Protein AF-A0A1Q3DVU2-F1 (afdb_monomer_lite)

Sequence (187 aa):
MRSLPKFEIIPKGHTFVAYTKLFLTSFHAKRIQNELYTRALHRDPAMYDILGFSGHDALGAFALIEEHFDKIMENVAKKQWDAVYVLLDGFVMYNFRACPKPMDILDTKRKHGLLKVYGACVVTMLRELDKLGRLNVQNFPGLEYFLRYTIEWTEWAKDELVVQGSDSRGSYLAPGSHSRMGSVAGT

Foldseek 3Di:
DDDDDPPPVAPPQWDWDDDPHTAIAGPLLQVLLVVLQVQQCVQAVVNVPPDDDPDRPLVSSVVSLVVLLVVLVVCVVVVVLVVNLSSLSSVLVNQVHHPPGSLVSDDPVVSVVSLVSSVVSVVSSQVSCVVVVNNDCVNPVRNVVSVVSNVVVVVVVVVVVVVVVVPPDDDPDDPDDDDDDDDDDDD

Secondary structure (DSSP, 8-state):
-PPPP---SS-TTEEEEESSSEEEEEHHHHHHHHHHHHHHHTT-GGGGT-SS--S--HHHHHHHHHHHHHHHHHHHHTT-HHHHHHHHHHHHHHHHHSSS-TTTTS-HHHHHHHHHHHHHHHHHHHHHHHHTT--STTT-TTHHHHHHHHHHHHHHHHHHHHHHHSTTSS-----------------

pLDDT: mean 72.63, std 21.44, range [31.41, 98.25]

Organism: Lentinula edodes (NCBI:txid5353)

Structure (mmCIF, N/CA/C/O backbone):
data_AF-A0A1Q3DVU2-F1
#
_entry.id   AF-A0A1Q3DVU2-F1
#
loop_
_atom_site.group_PDB
_atom_site.id
_atom_site.type_symbol
_atom_site.label_atom_id
_atom_site.label_alt_id
_atom_site.label_comp_id
_atom_site.label_asym_id
_atom_site.label_entity_id
_atom_site.label_seq_id
_atom_site.pdbx_PDB_ins_code
_atom_site.Cartn_x
_atom_site.Cartn_y
_atom_site.Cartn_z
_atom_site.occupancy
_atom_site.B_iso_or_equiv
_atom_site.auth_seq_id
_atom_site.auth_comp_id
_atom_site.auth_asym_id
_atom_site.auth_atom_id
_atom_site.pdbx_PDB_model_num
ATOM 1 N N . MET A 1 1 ? -15.712 33.748 28.206 1.00 40.97 1 MET A N 1
ATOM 2 C CA . MET A 1 1 ? -15.328 33.463 26.805 1.00 40.97 1 MET A CA 1
ATOM 3 C C . MET A 1 1 ? -15.295 31.953 26.621 1.00 40.97 1 MET A C 1
ATOM 5 O O . MET A 1 1 ? -14.579 31.299 27.366 1.00 40.97 1 MET A O 1
ATOM 9 N N . ARG A 1 2 ? -16.099 31.383 25.712 1.00 41.66 2 ARG A N 1
ATOM 10 C CA . ARG A 1 2 ? -15.962 29.966 25.326 1.00 41.66 2 ARG A CA 1
ATOM 11 C C . ARG A 1 2 ? -14.785 29.880 24.354 1.00 41.66 2 ARG A C 1
ATOM 13 O O . ARG A 1 2 ? -14.795 30.582 23.348 1.00 41.66 2 ARG A O 1
ATOM 20 N N . SER A 1 3 ? -13.762 29.095 24.681 1.00 47.16 3 SER A N 1
ATOM 21 C CA . SER A 1 3 ? -12.638 28.857 23.773 1.00 47.16 3 SER A CA 1
ATOM 22 C C . SER A 1 3 ? -13.155 28.179 22.506 1.00 47.16 3 SER A C 1
ATOM 24 O O . SER A 1 3 ? -13.871 27.181 22.600 1.00 47.16 3 SER A O 1
ATOM 26 N N . LEU A 1 4 ? -12.796 28.707 21.337 1.00 39.94 4 LEU A N 1
ATOM 27 C CA . LEU A 1 4 ? -13.031 28.010 20.075 1.00 39.94 4 LEU A CA 1
ATOM 28 C C . LEU A 1 4 ? -12.330 26.639 20.113 1.00 39.94 4 LEU A C 1
ATOM 30 O O . LEU A 1 4 ? -11.249 26.537 20.705 1.00 39.94 4 LEU A O 1
ATOM 34 N N . PRO A 1 5 ? -12.912 25.587 19.509 1.00 49.56 5 PRO A N 1
ATOM 35 C CA . PRO A 1 5 ? -12.236 24.303 19.397 1.00 49.56 5 PRO A CA 1
ATOM 36 C C . PRO A 1 5 ? -10.890 24.512 18.697 1.00 49.56 5 PRO A C 1
ATOM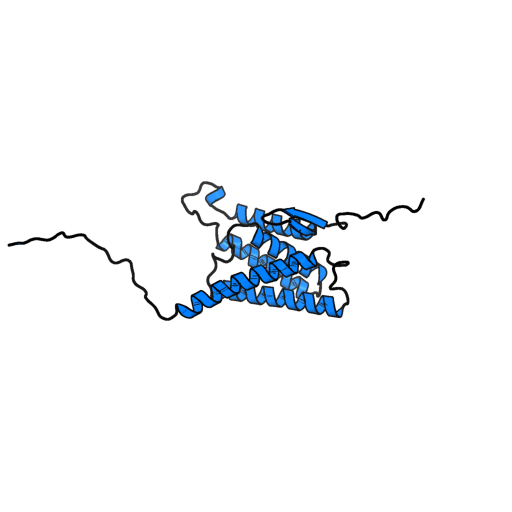 38 O O . PRO A 1 5 ? -10.827 25.142 17.640 1.00 49.56 5 PRO A O 1
ATOM 41 N N . LYS A 1 6 ? -9.802 24.002 19.283 1.00 48.78 6 LYS A N 1
ATOM 42 C CA . LYS A 1 6 ? -8.523 23.900 18.576 1.00 48.78 6 LYS A CA 1
ATOM 43 C C . LYS A 1 6 ? -8.689 22.846 17.487 1.00 48.78 6 LYS A C 1
ATOM 45 O O . LYS A 1 6 ? -8.593 21.655 17.761 1.00 48.78 6 LYS A O 1
ATOM 50 N N . PHE A 1 7 ? -8.958 23.285 16.267 1.00 49.19 7 PHE A N 1
ATOM 51 C CA . PHE A 1 7 ? -8.838 22.427 15.100 1.00 49.19 7 PHE A CA 1
ATOM 52 C C . PHE A 1 7 ? -7.348 22.314 14.768 1.00 49.19 7 PHE A C 1
ATOM 54 O O . PHE A 1 7 ? -6.747 23.261 14.263 1.00 49.19 7 PHE A O 1
ATOM 61 N N . GLU A 1 8 ? -6.725 21.176 15.081 1.00 60.69 8 GLU A N 1
ATOM 62 C CA . GLU A 1 8 ? -5.486 20.812 14.393 1.00 60.69 8 GLU A CA 1
ATOM 63 C C . GLU A 1 8 ? -5.856 20.534 12.934 1.00 60.69 8 GLU A C 1
ATOM 65 O O . GLU A 1 8 ? -6.542 19.562 12.629 1.00 60.69 8 GLU A O 1
ATOM 70 N N . ILE A 1 9 ? -5.442 21.432 12.035 1.00 75.44 9 ILE A N 1
ATOM 71 C CA . ILE A 1 9 ? -5.735 21.364 10.591 1.00 75.44 9 ILE A CA 1
ATOM 72 C C . ILE A 1 9 ? -5.191 20.061 9.976 1.00 75.44 9 ILE A C 1
ATOM 74 O O . ILE A 1 9 ? -5.702 19.585 8.966 1.00 75.44 9 ILE A O 1
ATOM 78 N N . ILE A 1 10 ? -4.162 19.471 10.593 1.00 84.25 10 ILE A N 1
ATOM 79 C CA . ILE A 1 10 ? -3.522 18.232 10.159 1.00 84.25 10 ILE A CA 1
ATOM 80 C C . ILE A 1 10 ? -3.413 17.300 11.371 1.00 84.25 10 ILE A C 1
ATOM 82 O O . ILE A 1 10 ? -2.781 17.685 12.356 1.00 84.25 10 ILE A O 1
ATOM 86 N N . PRO A 1 11 ? -3.975 16.079 11.313 1.00 88.19 11 PRO A N 1
ATOM 87 C CA . PRO A 1 11 ? -3.834 15.103 12.385 1.00 88.19 11 PRO A CA 1
ATOM 88 C C . PRO A 1 11 ? -2.366 14.805 12.703 1.00 88.19 11 PRO A C 1
ATOM 90 O O . PRO A 1 11 ? -1.518 14.724 11.808 1.00 88.19 11 PRO A O 1
ATOM 93 N N . LYS A 1 12 ? -2.052 14.577 13.981 1.00 89.25 12 LYS A N 1
ATOM 94 C CA . LYS A 1 12 ? -0.698 14.203 14.405 1.00 89.25 12 LYS A CA 1
ATOM 95 C C . LYS A 1 12 ? -0.172 13.012 13.594 1.00 89.25 12 LYS A C 1
ATOM 97 O O . LYS A 1 12 ? -0.886 12.046 13.331 1.00 89.25 12 LYS A O 1
ATOM 102 N N . GLY A 1 13 ? 1.095 13.082 13.191 1.00 90.56 13 GLY A N 1
ATOM 103 C CA . GLY A 1 13 ? 1.735 12.028 12.400 1.00 90.56 13 GLY A CA 1
ATOM 104 C C . GLY A 1 13 ? 1.364 12.024 10.911 1.00 90.56 13 GLY A C 1
ATOM 105 O O . GLY A 1 13 ? 1.837 11.148 10.186 1.00 90.56 13 GLY A O 1
ATOM 106 N N . HIS A 1 14 ? 0.554 12.986 10.458 1.00 91.50 14 HIS A N 1
ATOM 107 C CA . HIS A 1 14 ? 0.119 13.112 9.073 1.00 91.50 14 HIS A CA 1
ATOM 108 C C . HIS A 1 14 ? 0.676 14.368 8.412 1.00 91.50 14 HIS A C 1
ATOM 110 O O . HIS A 1 14 ? 1.149 15.304 9.057 1.00 91.50 14 HIS A O 1
ATOM 116 N N . THR A 1 15 ? 0.640 14.368 7.088 1.00 90.88 15 THR A N 1
ATOM 117 C CA . THR A 1 15 ? 1.103 15.471 6.261 1.00 90.88 15 THR A CA 1
ATOM 118 C C . THR A 1 15 ? 0.325 15.506 4.961 1.00 90.88 15 THR A C 1
ATOM 120 O O . THR A 1 15 ? -0.170 14.477 4.493 1.00 90.88 15 THR A O 1
ATOM 123 N N . PHE A 1 16 ? 0.251 16.694 4.369 1.00 87.75 16 PHE A N 1
ATOM 124 C CA . PHE A 1 16 ? -0.186 16.821 2.996 1.00 87.75 16 PHE A CA 1
ATOM 125 C C . PHE A 1 16 ? 0.990 16.623 2.040 1.00 87.75 16 PHE A C 1
ATOM 127 O O . PHE A 1 16 ? 2.086 17.150 2.246 1.00 87.75 16 PHE A O 1
ATOM 134 N N . VAL A 1 17 ? 0.757 15.867 0.977 1.00 82.31 17 VAL A N 1
ATOM 135 C CA . VAL A 1 17 ? 1.670 15.757 -0.160 1.00 82.31 17 VAL A CA 1
ATOM 136 C C . VAL A 1 17 ? 0.951 16.287 -1.388 1.00 82.31 17 VAL A C 1
ATOM 138 O O . VAL A 1 17 ? -0.248 16.074 -1.532 1.00 82.31 17 VAL A O 1
ATOM 141 N N . ALA A 1 18 ? 1.659 17.024 -2.237 1.00 76.62 18 ALA A N 1
ATOM 142 C CA . ALA A 1 18 ? 1.119 17.552 -3.480 1.00 76.62 18 ALA A CA 1
ATOM 143 C C . ALA A 1 18 ? 1.893 16.941 -4.651 1.00 76.62 18 ALA A C 1
ATOM 145 O O . ALA A 1 18 ? 3.105 17.130 -4.756 1.00 76.62 18 ALA A O 1
ATOM 146 N N . TYR A 1 19 ? 1.181 16.200 -5.498 1.00 69.94 19 TYR A N 1
ATOM 147 C CA . TYR A 1 19 ? 1.654 15.808 -6.826 1.00 69.94 19 TYR A CA 1
ATOM 148 C C . TYR A 1 19 ? 0.753 16.513 -7.846 1.00 69.94 19 TYR A C 1
ATOM 150 O O . TYR A 1 19 ? 0.831 17.727 -7.990 1.00 69.94 19 TYR A O 1
ATOM 158 N N . THR A 1 20 ? -0.180 15.795 -8.469 1.00 65.75 20 THR A N 1
ATOM 159 C CA . THR A 1 20 ? -1.256 16.363 -9.301 1.00 65.75 20 THR A CA 1
ATOM 160 C C . THR A 1 20 ? -2.465 16.838 -8.489 1.00 65.75 20 THR A C 1
ATOM 162 O O . THR A 1 20 ? -3.187 17.736 -8.911 1.00 65.75 20 THR A O 1
ATOM 165 N N . LYS A 1 21 ? -2.683 16.251 -7.309 1.00 68.75 21 LYS A N 1
ATOM 166 C CA . LYS A 1 21 ? -3.721 16.611 -6.330 1.00 68.75 21 LYS A CA 1
ATOM 167 C C . LYS A 1 21 ? -3.083 16.733 -4.937 1.00 68.75 21 LYS A C 1
ATOM 169 O O . LYS A 1 21 ? -1.914 16.388 -4.759 1.00 68.75 21 LYS A O 1
ATOM 174 N N . LEU A 1 22 ? -3.826 17.242 -3.955 1.00 78.31 22 LEU A N 1
ATOM 175 C CA . LEU A 1 22 ? -3.406 17.258 -2.549 1.00 78.31 22 LEU A CA 1
ATOM 176 C C . LEU A 1 22 ? -3.806 15.931 -1.880 1.00 78.31 22 LEU A C 1
ATOM 178 O O . LEU A 1 22 ? -4.917 15.453 -2.090 1.00 78.31 22 LEU A O 1
ATOM 182 N N . PHE A 1 23 ? -2.915 15.336 -1.087 1.00 80.88 23 PHE A N 1
ATOM 183 C CA . PHE A 1 23 ? -3.086 14.019 -0.463 1.00 80.88 23 PHE A CA 1
ATOM 184 C C . PHE A 1 23 ? -2.826 14.119 1.034 1.00 80.88 23 PHE A C 1
ATOM 186 O O . PHE A 1 23 ? -1.724 14.509 1.412 1.00 80.88 23 PHE A O 1
ATOM 193 N N . LEU A 1 24 ? -3.778 13.734 1.885 1.00 88.19 24 LEU A N 1
ATOM 194 C CA . LEU A 1 24 ? -3.485 13.521 3.304 1.00 88.19 24 LEU A CA 1
ATOM 195 C C . LEU A 1 24 ? -2.961 12.096 3.502 1.00 88.19 24 LEU A C 1
ATOM 197 O O . LEU A 1 24 ? -3.648 11.136 3.170 1.00 88.19 24 LEU A O 1
ATOM 201 N N . THR A 1 25 ? -1.766 11.959 4.066 1.00 89.81 25 THR A N 1
ATOM 202 C CA . THR A 1 25 ? -1.125 10.661 4.323 1.00 89.81 25 THR A CA 1
ATOM 203 C C . THR A 1 25 ? -0.349 10.693 5.637 1.00 89.81 25 THR A C 1
ATOM 205 O O . THR A 1 25 ? -0.095 11.761 6.200 1.00 89.81 25 THR A O 1
ATOM 208 N N . SER A 1 26 ? 0.049 9.527 6.139 1.00 92.88 26 SER A N 1
ATOM 209 C CA . SER A 1 26 ? 0.954 9.438 7.285 1.00 92.88 26 SER A CA 1
ATOM 210 C C . SER A 1 26 ? 2.401 9.764 6.884 1.00 92.88 26 SER A C 1
ATOM 212 O O . SER A 1 26 ? 2.839 9.501 5.761 1.00 92.88 26 SER A O 1
ATOM 214 N N . PHE A 1 27 ? 3.211 10.262 7.823 1.00 93.12 27 PHE A N 1
ATOM 215 C CA . PHE A 1 27 ? 4.656 10.411 7.594 1.00 93.12 27 PHE A CA 1
ATOM 216 C C . PHE A 1 27 ? 5.333 9.083 7.237 1.00 93.12 27 PHE A C 1
ATOM 218 O O . PHE A 1 27 ? 6.333 9.072 6.521 1.00 93.12 27 PHE A O 1
ATOM 225 N N . HIS A 1 28 ? 4.800 7.965 7.732 1.00 93.44 28 HIS A N 1
ATOM 226 C CA . HIS A 1 28 ? 5.358 6.640 7.482 1.00 93.44 28 HIS A CA 1
ATOM 227 C C . HIS A 1 28 ? 5.119 6.198 6.036 1.00 93.44 28 HIS A C 1
ATOM 229 O O . HIS A 1 28 ? 6.063 5.770 5.377 1.00 93.44 28 HIS A O 1
ATOM 235 N N . ALA A 1 29 ? 3.906 6.386 5.515 1.00 91.31 29 ALA A N 1
ATOM 236 C CA . ALA A 1 29 ? 3.583 6.112 4.116 1.00 91.31 29 ALA A CA 1
ATOM 237 C C . ALA A 1 29 ? 4.397 7.006 3.163 1.00 91.31 29 ALA A C 1
ATOM 239 O O . ALA A 1 29 ? 5.009 6.505 2.221 1.00 91.31 29 ALA A O 1
ATOM 240 N N . LYS A 1 30 ? 4.531 8.305 3.470 1.00 90.31 30 LYS A N 1
ATOM 241 C CA . LYS A 1 30 ? 5.412 9.218 2.715 1.00 90.31 30 LYS A CA 1
ATOM 242 C C . LYS A 1 30 ? 6.876 8.762 2.718 1.00 90.31 30 LYS A C 1
ATOM 244 O O . LYS A 1 30 ? 7.562 8.877 1.702 1.00 90.31 30 LYS A O 1
ATOM 249 N N . ARG A 1 31 ? 7.374 8.254 3.849 1.00 91.38 31 ARG A N 1
ATOM 250 C CA . ARG A 1 31 ? 8.737 7.714 3.947 1.00 91.38 31 ARG A CA 1
ATOM 251 C C . ARG A 1 31 ? 8.907 6.484 3.055 1.00 91.38 31 ARG A C 1
ATOM 253 O O . ARG A 1 31 ? 9.841 6.468 2.266 1.00 91.38 31 ARG A O 1
ATOM 260 N N . ILE A 1 32 ? 7.982 5.527 3.119 1.00 90.38 32 ILE A N 1
ATOM 261 C CA . ILE A 1 32 ? 7.969 4.337 2.250 1.00 90.38 32 ILE A CA 1
ATOM 262 C C . ILE A 1 32 ? 7.958 4.744 0.774 1.00 90.38 32 ILE A C 1
ATOM 264 O O . ILE A 1 32 ? 8.771 4.258 -0.006 1.00 90.38 32 ILE A O 1
ATOM 268 N N . GLN A 1 33 ? 7.090 5.685 0.396 1.00 88.00 33 GLN A N 1
ATOM 269 C CA . GLN A 1 33 ? 7.032 6.224 -0.961 1.00 88.00 33 GLN A CA 1
ATOM 270 C C . GLN A 1 33 ? 8.392 6.774 -1.408 1.00 88.00 33 GLN A C 1
ATOM 272 O O . GLN A 1 33 ? 8.835 6.491 -2.521 1.00 88.00 33 GLN A O 1
ATOM 277 N N . ASN A 1 34 ? 9.042 7.587 -0.569 1.00 85.31 34 ASN A N 1
ATOM 278 C CA . ASN A 1 34 ? 10.349 8.163 -0.881 1.00 85.31 34 ASN A CA 1
ATOM 279 C C . ASN A 1 34 ? 11.441 7.092 -0.959 1.00 85.31 34 ASN A C 1
ATOM 281 O O . ASN A 1 34 ? 12.279 7.166 -1.846 1.00 85.31 34 ASN A O 1
ATOM 285 N N . GLU A 1 35 ? 11.425 6.094 -0.076 1.00 86.69 35 GLU A N 1
ATOM 286 C CA . GLU A 1 35 ? 12.371 4.975 -0.112 1.00 86.69 35 GLU A CA 1
ATOM 287 C C . GLU A 1 35 ? 12.237 4.175 -1.411 1.00 86.69 35 GLU A C 1
ATOM 289 O O . GLU A 1 35 ? 13.240 3.937 -2.080 1.00 86.69 35 GLU A O 1
ATOM 294 N N . LEU A 1 36 ? 11.012 3.819 -1.812 1.00 82.12 36 LEU A N 1
ATOM 295 C CA . LEU A 1 36 ? 10.750 3.138 -3.083 1.00 82.12 36 LEU A CA 1
ATOM 296 C C . LEU A 1 36 ? 11.207 3.987 -4.275 1.00 82.12 36 LEU A C 1
ATOM 298 O O . LEU A 1 36 ? 11.887 3.480 -5.162 1.00 82.12 36 LEU A O 1
ATOM 302 N N . TYR A 1 37 ? 10.909 5.289 -4.258 1.00 79.12 37 TYR A N 1
ATOM 303 C CA . TYR A 1 37 ? 11.313 6.225 -5.309 1.00 79.12 37 TYR A CA 1
ATOM 304 C C . TYR A 1 37 ? 12.833 6.356 -5.432 1.00 79.12 37 TYR A C 1
ATOM 306 O O . TYR A 1 37 ? 13.384 6.157 -6.509 1.00 79.12 37 TYR A O 1
ATOM 314 N N . THR A 1 38 ? 13.529 6.631 -4.331 1.00 80.00 38 THR A N 1
ATOM 315 C CA . THR A 1 38 ? 14.990 6.767 -4.318 1.00 80.00 38 THR A CA 1
ATOM 316 C C . THR A 1 38 ? 15.671 5.468 -4.739 1.00 80.00 38 THR A C 1
ATOM 318 O O . THR A 1 38 ? 16.613 5.492 -5.527 1.00 80.00 38 THR A O 1
ATOM 321 N N . ARG A 1 39 ? 15.179 4.313 -4.271 1.00 79.50 39 ARG A N 1
ATOM 322 C CA . ARG A 1 39 ? 15.719 3.009 -4.678 1.00 79.50 39 ARG A CA 1
ATOM 323 C C . ARG A 1 39 ? 15.475 2.722 -6.157 1.00 79.50 39 ARG A C 1
ATOM 325 O O . ARG A 1 39 ? 16.346 2.127 -6.782 1.00 79.50 39 ARG A O 1
ATOM 332 N N . ALA A 1 40 ? 14.335 3.136 -6.708 1.00 74.62 40 ALA A N 1
ATOM 333 C CA . ALA A 1 40 ? 14.063 3.009 -8.135 1.00 74.62 40 ALA A CA 1
ATOM 334 C C . ALA A 1 40 ? 15.009 3.895 -8.961 1.00 74.62 40 ALA A C 1
ATOM 336 O O . ALA A 1 40 ? 15.591 3.409 -9.924 1.00 74.62 40 ALA A O 1
ATOM 337 N N . LEU A 1 41 ? 15.254 5.142 -8.533 1.00 70.31 41 LEU A N 1
ATOM 338 C CA . LEU A 1 41 ? 16.207 6.042 -9.197 1.00 70.31 41 LEU A CA 1
ATOM 339 C C . LEU A 1 41 ? 17.641 5.496 -9.205 1.00 70.31 41 LEU A C 1
ATOM 341 O O . LEU A 1 41 ? 18.316 5.579 -10.222 1.00 70.31 41 LEU A O 1
ATOM 345 N N . HIS A 1 42 ? 18.110 4.905 -8.103 1.00 69.69 42 HIS A N 1
ATOM 346 C CA . HIS A 1 42 ? 19.456 4.315 -8.045 1.00 69.69 42 HIS A CA 1
ATOM 347 C C . HIS A 1 42 ? 19.629 3.060 -8.902 1.00 69.69 42 HIS A C 1
ATOM 349 O O . HIS A 1 42 ? 20.755 2.605 -9.093 1.00 69.69 42 HIS A O 1
ATOM 355 N N . ARG A 1 43 ? 18.531 2.476 -9.382 1.00 65.38 43 ARG A N 1
ATOM 356 C CA . ARG A 1 43 ? 18.559 1.342 -10.305 1.00 65.38 43 ARG A CA 1
ATOM 357 C C . ARG A 1 43 ? 18.482 1.788 -11.764 1.00 65.38 43 ARG A C 1
ATOM 359 O O . ARG A 1 43 ? 18.618 0.946 -12.634 1.00 65.38 43 ARG A O 1
ATOM 366 N N . ASP A 1 44 ? 18.314 3.082 -12.039 1.00 58.56 44 ASP A N 1
ATOM 367 C CA . ASP A 1 44 ? 18.290 3.622 -13.395 1.00 58.56 44 ASP A CA 1
ATOM 368 C C . ASP A 1 44 ? 19.722 3.809 -13.947 1.00 58.56 44 ASP A C 1
ATOM 370 O O . ASP A 1 44 ? 20.457 4.669 -13.449 1.00 58.56 44 ASP A O 1
ATOM 374 N N . PRO A 1 45 ? 20.150 3.054 -14.979 1.00 52.88 45 PRO A N 1
ATOM 375 C CA . PRO A 1 45 ? 21.466 3.235 -15.587 1.00 52.88 45 PRO A CA 1
ATOM 376 C C . PRO A 1 45 ? 21.607 4.602 -16.275 1.00 52.88 45 PRO A C 1
ATOM 378 O O . PRO A 1 45 ? 22.724 5.107 -16.406 1.00 52.88 45 PRO A O 1
ATOM 381 N N . ALA A 1 46 ? 20.490 5.232 -16.667 1.00 53.06 46 ALA A N 1
ATOM 382 C CA . ALA A 1 46 ? 20.480 6.548 -17.299 1.00 53.06 46 ALA A CA 1
ATOM 383 C C . ALA A 1 46 ? 20.869 7.680 -16.331 1.00 53.06 46 ALA A C 1
ATOM 385 O O . ALA A 1 46 ? 21.320 8.732 -16.774 1.00 53.06 46 ALA A O 1
ATOM 386 N N . MET A 1 47 ? 20.766 7.463 -15.013 1.00 50.69 47 MET A N 1
ATOM 387 C CA . MET A 1 47 ? 21.248 8.410 -13.993 1.00 50.69 47 MET A CA 1
ATOM 388 C C . MET A 1 47 ? 22.783 8.443 -13.866 1.00 50.69 47 MET A C 1
ATOM 390 O O . MET A 1 47 ? 23.311 9.309 -13.170 1.00 50.69 47 MET A O 1
ATOM 394 N N . TYR A 1 48 ? 23.503 7.525 -14.526 1.00 51.16 48 TYR A N 1
ATOM 395 C CA . TYR A 1 48 ? 24.961 7.375 -14.428 1.00 51.16 48 TYR A CA 1
ATOM 396 C C . TY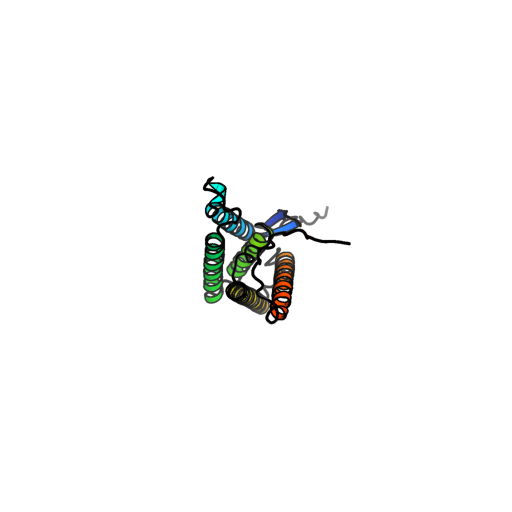R A 1 48 ? 25.692 7.458 -15.784 1.00 51.16 48 TYR A C 1
ATOM 398 O O . TYR A 1 48 ? 26.813 6.969 -15.901 1.00 51.16 48 TYR A O 1
ATOM 406 N N . ASP A 1 49 ? 25.087 8.088 -16.801 1.00 47.16 49 ASP A N 1
ATOM 407 C CA . ASP A 1 49 ? 25.698 8.350 -18.124 1.00 47.16 49 ASP A CA 1
ATOM 408 C C . ASP A 1 49 ? 26.163 7.095 -18.904 1.00 47.16 49 ASP A C 1
ATOM 410 O O . ASP A 1 49 ? 26.949 7.170 -19.853 1.00 47.16 49 ASP A O 1
ATOM 414 N N . ILE A 1 50 ? 25.639 5.912 -18.566 1.00 43.00 50 ILE A N 1
ATOM 415 C CA . ILE A 1 50 ? 25.906 4.674 -19.309 1.00 43.00 50 ILE A CA 1
ATOM 416 C C . ILE A 1 50 ? 24.875 4.550 -20.440 1.00 43.00 50 ILE A C 1
ATOM 418 O O . ILE A 1 50 ? 23.791 4.011 -20.256 1.00 43.00 50 ILE A O 1
ATOM 422 N N . LEU A 1 51 ? 25.231 5.090 -21.610 1.00 37.47 51 LEU A N 1
ATOM 423 C CA . LEU A 1 51 ? 24.740 4.743 -22.955 1.00 37.47 51 LEU A CA 1
ATOM 424 C C . LEU A 1 51 ? 23.264 4.281 -23.079 1.00 37.47 51 LEU A C 1
ATOM 426 O O . LEU A 1 51 ? 22.944 3.100 -22.978 1.00 37.47 51 LEU A O 1
ATOM 430 N N . GLY A 1 52 ? 22.391 5.199 -23.503 1.00 39.31 52 GLY A N 1
ATOM 431 C CA . GLY A 1 52 ? 21.384 4.899 -24.536 1.00 39.31 52 GLY A CA 1
ATOM 432 C C . GLY A 1 52 ? 20.145 4.072 -24.170 1.00 39.31 52 GLY A C 1
ATOM 433 O O . GLY A 1 52 ? 19.385 3.744 -25.079 1.00 39.31 52 GLY A O 1
ATOM 434 N N . PHE A 1 53 ? 19.880 3.774 -22.899 1.00 38.66 53 PHE A N 1
ATOM 435 C CA . PHE A 1 53 ? 18.606 3.179 -22.478 1.00 38.66 53 PHE A CA 1
ATOM 436 C C . PHE A 1 53 ? 17.736 4.223 -21.776 1.00 38.66 53 PHE A C 1
ATOM 438 O O . PHE A 1 53 ? 17.784 4.391 -20.565 1.00 38.66 53 PHE A O 1
ATOM 445 N N . SER A 1 54 ? 16.900 4.928 -22.543 1.00 40.56 54 SER A N 1
ATOM 446 C CA . SER A 1 54 ? 15.832 5.792 -22.020 1.00 40.56 54 SER A CA 1
ATOM 447 C C . SER A 1 54 ? 14.633 4.966 -21.534 1.00 40.56 54 SER A C 1
ATOM 449 O O . SER A 1 54 ? 13.493 5.176 -21.948 1.00 40.56 54 SER A O 1
ATOM 451 N N . GLY A 1 55 ? 14.906 3.976 -20.698 1.00 46.53 55 GLY A N 1
ATOM 452 C CA . GLY A 1 55 ? 13.916 3.182 -19.999 1.00 46.53 55 GLY A CA 1
ATOM 453 C C . GLY A 1 55 ? 14.499 2.897 -18.635 1.00 46.53 55 GLY A C 1
ATOM 454 O O . GLY A 1 55 ? 15.515 2.211 -18.555 1.00 46.53 55 GLY A O 1
ATOM 455 N N . HIS A 1 56 ? 13.885 3.451 -17.589 1.00 51.19 56 HIS A N 1
ATOM 456 C CA . HIS A 1 56 ? 14.131 3.042 -16.208 1.00 51.19 56 HIS A CA 1
ATOM 457 C C . HIS A 1 56 ? 14.354 1.526 -16.167 1.00 51.19 56 HIS A C 1
ATOM 459 O O . HIS A 1 56 ? 13.565 0.816 -16.795 1.00 51.19 56 HIS A O 1
ATOM 465 N N . ASP A 1 57 ? 15.390 1.028 -15.476 1.00 57.34 57 ASP A N 1
ATOM 466 C CA . ASP A 1 57 ? 15.601 -0.419 -15.340 1.00 57.34 57 ASP A CA 1
ATOM 467 C C . ASP A 1 57 ? 14.335 -1.054 -14.764 1.00 57.34 57 ASP A C 1
ATOM 469 O O . ASP A 1 57 ? 14.039 -1.009 -13.564 1.00 57.34 57 ASP A O 1
ATOM 473 N N . ALA A 1 58 ? 13.563 -1.617 -15.681 1.00 56.34 58 ALA A N 1
ATOM 474 C CA . ALA A 1 58 ? 12.249 -2.137 -15.431 1.00 56.34 58 ALA A CA 1
ATOM 475 C C . ALA A 1 58 ? 12.295 -3.271 -14.409 1.00 56.34 58 ALA A C 1
ATOM 477 O O . ALA A 1 58 ? 11.433 -3.401 -13.540 1.00 56.34 58 ALA A O 1
ATOM 478 N N . LEU A 1 59 ? 13.353 -4.072 -14.492 1.00 58.16 59 LEU A N 1
ATOM 479 C CA . LEU A 1 59 ? 13.580 -5.213 -13.625 1.00 58.16 59 LEU A CA 1
ATOM 480 C C . LEU A 1 59 ? 13.977 -4.740 -12.226 1.00 58.16 59 LEU A C 1
ATOM 482 O O . LEU A 1 59 ? 13.476 -5.258 -11.227 1.00 58.16 59 LEU A O 1
ATOM 486 N N . GLY A 1 60 ? 14.811 -3.702 -12.153 1.00 62.69 60 GLY A N 1
ATOM 487 C CA . GLY A 1 60 ? 15.197 -3.046 -10.914 1.00 62.69 60 GLY A CA 1
ATOM 488 C C . GLY A 1 60 ? 14.015 -2.430 -10.166 1.00 62.69 60 GLY A C 1
ATOM 489 O O . GLY A 1 60 ? 13.870 -2.668 -8.964 1.00 62.69 60 GLY A O 1
ATOM 490 N N . ALA A 1 61 ? 13.147 -1.682 -10.849 1.00 65.62 61 ALA A N 1
ATOM 491 C CA . ALA A 1 61 ? 11.928 -1.129 -10.257 1.00 65.62 61 ALA A CA 1
ATOM 492 C C . ALA A 1 61 ? 10.945 -2.237 -9.841 1.00 65.62 61 ALA A C 1
ATOM 494 O O . ALA A 1 61 ? 10.366 -2.175 -8.758 1.00 65.62 61 ALA A O 1
ATOM 495 N N . PHE A 1 62 ? 10.811 -3.291 -10.646 1.00 70.00 62 PHE A N 1
ATOM 496 C CA . PHE A 1 62 ? 9.939 -4.426 -10.355 1.00 70.00 62 PHE A CA 1
ATOM 497 C C . PHE A 1 62 ? 10.355 -5.216 -9.112 1.00 70.00 62 PHE A C 1
ATOM 499 O O . PHE A 1 62 ? 9.518 -5.477 -8.253 1.00 70.00 62 PHE A O 1
ATOM 506 N N . ALA A 1 63 ? 11.641 -5.529 -8.952 1.00 75.06 63 ALA A N 1
ATOM 507 C CA . ALA A 1 63 ? 12.121 -6.240 -7.767 1.00 75.06 63 ALA A CA 1
ATOM 508 C C . ALA A 1 63 ? 11.852 -5.457 -6.465 1.00 75.06 63 ALA A C 1
ATOM 510 O O . ALA A 1 63 ? 11.688 -6.053 -5.404 1.00 75.06 63 ALA A O 1
ATOM 511 N N . LEU A 1 64 ? 11.779 -4.118 -6.527 1.00 78.94 64 LEU A N 1
ATOM 512 C CA . LEU A 1 64 ? 11.352 -3.300 -5.382 1.00 78.94 64 LEU A CA 1
ATOM 513 C C . LEU A 1 64 ? 9.867 -3.475 -5.077 1.00 78.94 64 LEU A C 1
ATOM 515 O O . LEU A 1 64 ? 9.486 -3.489 -3.909 1.00 78.94 64 LEU A O 1
ATOM 519 N N . ILE A 1 65 ? 9.039 -3.590 -6.117 1.00 80.44 65 ILE A N 1
ATOM 520 C CA . ILE A 1 65 ? 7.605 -3.835 -5.980 1.00 80.44 65 ILE A CA 1
ATOM 521 C C . ILE A 1 65 ? 7.381 -5.213 -5.348 1.00 80.44 65 ILE A C 1
ATOM 523 O O . ILE A 1 65 ? 6.644 -5.303 -4.371 1.00 80.44 65 ILE A O 1
ATOM 527 N N . GLU A 1 66 ? 8.050 -6.261 -5.836 1.00 82.94 66 GLU A N 1
ATOM 528 C CA . GLU A 1 66 ? 7.955 -7.615 -5.268 1.00 82.94 66 GLU A CA 1
ATOM 529 C C . GLU A 1 66 ? 8.395 -7.657 -3.798 1.00 82.94 66 GLU A C 1
ATOM 531 O O . GLU A 1 66 ? 7.627 -8.104 -2.950 1.00 82.94 66 GLU A O 1
ATOM 536 N N . GLU A 1 67 ? 9.557 -7.082 -3.462 1.00 87.06 67 GLU A N 1
ATOM 537 C CA . GLU A 1 67 ? 10.029 -6.988 -2.070 1.00 87.06 67 GLU A CA 1
ATOM 538 C C . GLU A 1 67 ? 9.022 -6.246 -1.172 1.00 87.06 67 GLU A C 1
ATOM 540 O O . GLU A 1 67 ? 8.834 -6.577 0.003 1.00 87.06 67 GLU A O 1
ATOM 545 N N . HIS A 1 68 ? 8.363 -5.216 -1.708 1.00 89.00 68 HIS A N 1
ATOM 546 C CA . HIS A 1 68 ? 7.334 -4.481 -0.981 1.00 89.00 68 HIS A CA 1
ATOM 547 C C . HIS A 1 68 ? 6.081 -5.332 -0.747 1.00 89.00 68 HIS A C 1
ATOM 549 O O . HIS A 1 68 ? 5.514 -5.301 0.348 1.00 89.00 68 HIS A O 1
ATOM 555 N N . PHE A 1 69 ? 5.669 -6.130 -1.736 1.00 89.44 69 PHE A N 1
ATOM 556 C CA . PHE A 1 69 ? 4.559 -7.070 -1.586 1.00 89.44 69 PHE A CA 1
ATOM 557 C C . PHE A 1 69 ? 4.869 -8.198 -0.607 1.00 89.44 69 PHE A C 1
ATOM 559 O O . PHE A 1 69 ? 3.992 -8.537 0.185 1.00 89.44 69 PHE A O 1
ATOM 566 N N . ASP A 1 70 ? 6.099 -8.704 -0.568 1.00 91.88 70 ASP A N 1
ATOM 567 C CA . ASP A 1 70 ? 6.512 -9.687 0.438 1.00 91.88 70 ASP A CA 1
ATOM 568 C C . ASP A 1 70 ? 6.339 -9.130 1.857 1.00 91.88 70 ASP A C 1
ATOM 570 O O . ASP A 1 70 ? 5.752 -9.783 2.722 1.00 91.88 70 ASP A O 1
ATOM 574 N N . LYS A 1 71 ? 6.738 -7.870 2.085 1.00 94.31 71 LYS A N 1
ATOM 575 C CA . LYS A 1 71 ? 6.524 -7.185 3.373 1.00 94.31 71 LYS A CA 1
ATOM 576 C C . LYS A 1 71 ? 5.043 -7.004 3.692 1.00 94.31 71 LYS A C 1
ATOM 578 O O . LYS A 1 71 ? 4.640 -7.189 4.842 1.00 94.31 71 LYS A O 1
ATOM 583 N N . ILE A 1 72 ? 4.218 -6.644 2.705 1.00 95.00 72 ILE A N 1
ATOM 584 C CA . ILE A 1 72 ? 2.761 -6.550 2.888 1.00 95.00 72 ILE A CA 1
ATOM 585 C C . ILE A 1 72 ? 2.208 -7.912 3.315 1.00 95.00 72 ILE A C 1
ATOM 587 O O . ILE A 1 72 ? 1.499 -7.993 4.316 1.00 95.00 72 ILE A O 1
ATOM 591 N N . MET A 1 73 ? 2.560 -8.976 2.596 1.00 94.56 73 MET A N 1
ATOM 592 C CA . MET A 1 73 ? 2.088 -10.336 2.855 1.00 94.56 73 MET A CA 1
ATOM 593 C C . MET A 1 73 ? 2.537 -10.852 4.225 1.00 94.56 73 MET A C 1
ATOM 595 O O . MET A 1 73 ? 1.739 -11.455 4.942 1.00 94.56 73 MET A O 1
ATOM 599 N N . GLU A 1 74 ? 3.767 -10.551 4.641 1.00 96.50 74 GLU A N 1
ATOM 600 C CA . GLU A 1 74 ? 4.265 -10.854 5.984 1.00 96.50 74 GLU A CA 1
ATOM 601 C C . GLU A 1 74 ? 3.413 -10.172 7.069 1.00 96.50 74 GLU A C 1
ATOM 603 O O . GLU A 1 74 ? 3.006 -10.808 8.045 1.00 96.50 74 GLU A O 1
ATOM 608 N N . ASN A 1 75 ? 3.089 -8.887 6.893 1.00 97.44 75 ASN A N 1
ATOM 609 C CA . ASN A 1 75 ? 2.257 -8.141 7.842 1.00 97.44 75 ASN A CA 1
ATOM 610 C C . ASN A 1 75 ? 0.795 -8.620 7.830 1.00 97.44 75 ASN A C 1
ATOM 612 O O . ASN A 1 75 ? 0.162 -8.666 8.887 1.00 97.44 75 ASN A O 1
ATOM 616 N N . VAL A 1 76 ? 0.269 -9.034 6.672 1.00 96.81 76 VAL A N 1
ATOM 617 C CA . VAL A 1 76 ? -1.047 -9.685 6.555 1.00 96.81 76 VAL A CA 1
ATOM 618 C C . VAL A 1 76 ? -1.063 -10.998 7.341 1.00 96.81 76 VAL A C 1
ATOM 620 O O . VAL A 1 76 ? -1.976 -11.215 8.137 1.00 96.81 76 VAL A O 1
ATOM 623 N N . ALA A 1 77 ? -0.040 -11.846 7.193 1.00 95.88 77 ALA A N 1
ATOM 624 C CA . ALA A 1 77 ? 0.070 -13.108 7.928 1.00 95.88 77 ALA A CA 1
ATOM 625 C C . ALA A 1 77 ? 0.124 -12.889 9.451 1.00 95.88 77 ALA A C 1
ATOM 627 O O . ALA A 1 77 ? -0.485 -13.638 10.216 1.00 95.88 77 ALA A O 1
ATOM 628 N N . LYS A 1 78 ? 0.788 -11.813 9.891 1.00 97.81 78 LYS A N 1
ATOM 629 C CA . LYS A 1 78 ? 0.854 -11.388 11.299 1.00 97.81 78 LYS A CA 1
ATOM 630 C C . LYS A 1 78 ? -0.373 -10.596 11.771 1.00 97.81 78 LYS A C 1
ATOM 632 O O . LYS A 1 78 ? -0.421 -10.212 12.937 1.00 97.81 78 LYS A O 1
ATOM 637 N N . LYS A 1 79 ? -1.358 -10.342 10.899 1.00 96.94 79 LYS A N 1
ATOM 638 C CA . LYS A 1 79 ? -2.558 -9.525 11.171 1.00 96.94 79 LYS A CA 1
ATOM 639 C C . LYS A 1 79 ? -2.239 -8.104 11.658 1.00 96.94 79 LYS A C 1
ATOM 641 O O . LYS A 1 79 ? -2.984 -7.512 12.437 1.00 96.94 79 LYS A O 1
ATOM 646 N N . GLN A 1 80 ? -1.124 -7.539 11.203 1.00 97.75 80 GLN A N 1
ATOM 647 C CA . GLN A 1 80 ? -0.679 -6.190 11.554 1.00 97.75 80 GLN A CA 1
ATOM 648 C C . GLN A 1 80 ? -1.346 -5.157 10.635 1.00 97.75 80 GLN A C 1
ATOM 650 O O . GLN A 1 80 ? -0.693 -4.517 9.815 1.00 97.75 80 GLN A O 1
ATOM 655 N N . TRP A 1 81 ? -2.669 -5.010 10.744 1.00 97.31 81 TRP A N 1
ATOM 656 C CA . TRP A 1 81 ? -3.486 -4.272 9.769 1.00 97.31 81 TRP A CA 1
ATOM 657 C C . TRP A 1 81 ? -3.109 -2.798 9.601 1.00 97.31 81 TRP A C 1
ATOM 659 O O . TRP A 1 81 ? -3.155 -2.288 8.485 1.00 97.31 81 TRP A O 1
ATOM 669 N N . ASP A 1 82 ? -2.659 -2.134 10.666 1.00 95.81 82 ASP A N 1
ATOM 670 C CA . ASP A 1 82 ? -2.192 -0.743 10.598 1.00 95.81 82 ASP A CA 1
ATOM 671 C C . ASP A 1 82 ? -0.920 -0.630 9.751 1.00 95.81 82 ASP A C 1
ATOM 673 O O . ASP A 1 82 ? -0.783 0.279 8.934 1.00 95.81 82 ASP A O 1
ATOM 677 N N . ALA A 1 83 ? -0.003 -1.590 9.906 1.00 96.06 83 ALA A N 1
ATOM 678 C CA . ALA A 1 83 ? 1.208 -1.661 9.100 1.00 96.06 83 ALA A CA 1
ATOM 679 C C . ALA A 1 83 ? 0.875 -1.998 7.641 1.00 96.06 83 ALA A C 1
ATOM 681 O O . ALA A 1 83 ? 1.422 -1.374 6.735 1.00 96.06 83 ALA A O 1
ATOM 682 N N . VAL A 1 84 ? -0.070 -2.919 7.409 1.00 97.31 84 VAL A N 1
ATOM 683 C CA . VAL A 1 84 ? -0.574 -3.233 6.062 1.00 97.31 84 VAL A CA 1
ATOM 684 C C . VAL A 1 84 ? -1.158 -1.984 5.396 1.00 97.31 84 VAL A C 1
ATOM 686 O O . VAL A 1 84 ? -0.796 -1.691 4.259 1.00 97.31 84 VAL A O 1
ATOM 689 N N . TYR A 1 85 ? -1.996 -1.214 6.100 1.00 96.62 85 TYR A N 1
ATOM 690 C CA . TYR A 1 85 ? -2.540 0.048 5.592 1.00 96.62 85 TYR A CA 1
ATOM 691 C C . TYR A 1 85 ? -1.421 1.020 5.200 1.00 96.62 85 TYR A C 1
ATOM 693 O O . TYR A 1 85 ? -1.403 1.516 4.079 1.00 96.62 85 TYR A O 1
ATOM 701 N N . VAL A 1 86 ? -0.449 1.248 6.088 1.00 95.25 86 VAL A N 1
ATOM 702 C CA . VAL A 1 86 ? 0.663 2.181 5.842 1.00 95.25 86 VAL A CA 1
ATOM 703 C C . VAL A 1 86 ? 1.529 1.750 4.649 1.00 95.25 86 VAL A C 1
ATOM 705 O O . VAL A 1 86 ? 1.941 2.598 3.856 1.00 95.25 86 VAL A O 1
ATOM 708 N N . LEU A 1 87 ? 1.791 0.448 4.495 1.00 95.25 87 LEU A N 1
ATOM 709 C CA . LEU A 1 87 ? 2.538 -0.101 3.358 1.00 95.25 87 LEU A CA 1
ATOM 710 C C . LEU A 1 87 ? 1.773 0.065 2.039 1.00 95.25 87 LEU A C 1
ATOM 712 O O . LEU A 1 87 ? 2.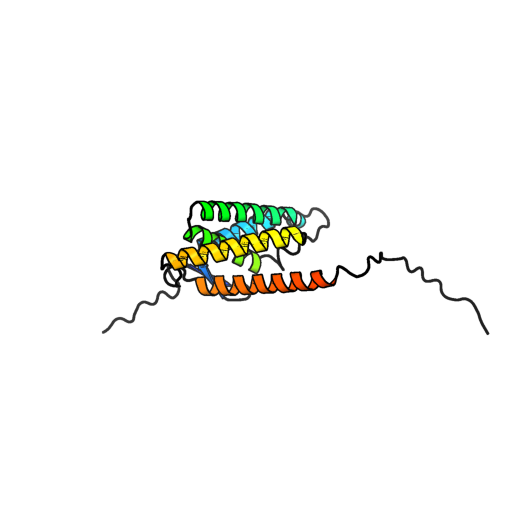376 0.438 1.031 1.00 95.25 87 LEU A O 1
ATOM 716 N N . LEU A 1 88 ? 0.463 -0.192 2.038 1.00 93.88 88 LEU A N 1
ATOM 717 C CA . LEU A 1 88 ? -0.387 -0.027 0.857 1.00 93.88 88 LEU A CA 1
ATOM 718 C C . LEU A 1 88 ? -0.547 1.453 0.479 1.00 93.88 88 LEU A C 1
ATOM 720 O O . LEU A 1 88 ? -0.458 1.777 -0.702 1.00 93.88 88 LEU A O 1
ATOM 724 N N . ASP A 1 89 ? -0.715 2.349 1.454 1.00 92.19 89 ASP A N 1
ATOM 725 C CA . ASP A 1 89 ? -0.810 3.800 1.240 1.00 92.19 89 ASP A CA 1
ATOM 726 C C . ASP A 1 89 ? 0.485 4.358 0.628 1.00 92.19 89 ASP A C 1
ATOM 728 O O . ASP A 1 89 ? 0.468 5.014 -0.415 1.00 92.19 89 ASP A O 1
ATOM 732 N N . GLY A 1 90 ? 1.641 3.992 1.194 1.00 90.06 90 GLY A N 1
ATOM 733 C CA . GLY A 1 90 ? 2.942 4.370 0.636 1.00 90.06 90 GLY A CA 1
ATOM 734 C C . GLY A 1 90 ? 3.160 3.851 -0.790 1.00 90.06 90 GLY A C 1
ATOM 735 O O . GLY A 1 90 ? 3.722 4.558 -1.629 1.00 90.06 90 GLY A O 1
ATOM 736 N N . PHE A 1 91 ? 2.674 2.643 -1.093 1.00 87.88 91 PHE A N 1
ATOM 737 C CA . PHE A 1 91 ? 2.755 2.066 -2.435 1.00 87.88 91 PHE A CA 1
ATOM 738 C C . PHE A 1 91 ? 1.857 2.782 -3.447 1.00 87.88 91 PHE A C 1
ATOM 740 O O . PHE A 1 91 ? 2.300 3.077 -4.558 1.00 87.88 91 PHE A O 1
ATOM 747 N N . VAL A 1 92 ? 0.615 3.101 -3.073 1.00 85.44 92 VAL A N 1
ATOM 748 C CA . VAL A 1 92 ? -0.290 3.899 -3.912 1.00 85.44 92 VAL A CA 1
ATOM 749 C C . VAL A 1 92 ? 0.375 5.226 -4.259 1.00 85.44 92 VAL A C 1
ATOM 751 O O . VAL A 1 92 ? 0.493 5.568 -5.431 1.00 85.44 92 VAL A O 1
ATOM 754 N N . MET A 1 93 ? 0.922 5.934 -3.270 1.00 82.50 93 MET A N 1
ATOM 755 C CA . MET A 1 93 ? 1.616 7.197 -3.523 1.00 82.50 93 MET A CA 1
ATOM 756 C C . MET A 1 93 ? 2.844 7.050 -4.430 1.00 82.50 93 MET A C 1
ATOM 758 O O . MET A 1 93 ? 3.084 7.913 -5.273 1.00 82.50 93 MET A O 1
ATOM 762 N N . TYR A 1 94 ? 3.630 5.980 -4.269 1.00 81.31 94 TYR A N 1
ATOM 763 C CA . TYR A 1 94 ? 4.759 5.692 -5.157 1.00 81.31 94 TYR A CA 1
ATOM 764 C C . TYR A 1 94 ? 4.304 5.574 -6.618 1.00 81.31 94 TYR A C 1
ATOM 766 O O . TYR A 1 94 ? 4.891 6.225 -7.482 1.00 81.31 94 TYR A O 1
ATOM 774 N N . ASN A 1 95 ? 3.210 4.852 -6.875 1.00 76.25 95 ASN A N 1
ATOM 775 C CA . ASN A 1 95 ? 2.639 4.719 -8.219 1.00 76.25 95 ASN A CA 1
ATOM 776 C C . ASN A 1 95 ? 2.134 6.051 -8.795 1.00 76.25 95 ASN A C 1
ATOM 778 O O . ASN A 1 95 ? 2.250 6.267 -9.996 1.00 76.25 95 ASN A O 1
ATOM 782 N N . PHE A 1 96 ? 1.609 6.956 -7.963 1.00 73.31 96 PHE A N 1
ATOM 783 C CA . PHE A 1 96 ? 1.151 8.278 -8.414 1.00 73.31 96 PHE A CA 1
ATOM 784 C C . PHE A 1 96 ? 2.287 9.292 -8.636 1.00 73.31 96 PHE A C 1
ATOM 786 O O . PHE A 1 96 ? 2.100 10.255 -9.378 1.00 73.31 96 PHE A O 1
ATOM 793 N N . ARG A 1 97 ? 3.453 9.110 -8.000 1.00 70.50 97 ARG A N 1
ATOM 794 C CA . ARG A 1 97 ? 4.608 10.019 -8.125 1.00 70.50 97 ARG A CA 1
ATOM 795 C C . ARG A 1 97 ? 5.589 9.619 -9.231 1.00 70.50 97 ARG A C 1
ATOM 797 O O . ARG A 1 97 ? 6.154 10.496 -9.880 1.00 70.50 97 ARG A O 1
ATOM 804 N N . ALA A 1 98 ? 5.879 8.329 -9.375 1.00 56.19 98 ALA A N 1
ATOM 805 C CA . ALA A 1 98 ? 7.007 7.831 -10.160 1.00 56.19 98 ALA A CA 1
ATOM 806 C C . ALA A 1 98 ? 6.609 7.479 -11.609 1.00 56.19 98 ALA A C 1
ATOM 808 O O . ALA A 1 98 ? 6.384 6.311 -11.903 1.00 56.19 98 ALA A O 1
ATOM 809 N N . CYS A 1 99 ? 6.589 8.472 -12.515 1.00 48.94 99 CYS A N 1
ATOM 810 C CA . CYS A 1 99 ? 6.445 8.288 -13.980 1.00 48.94 99 CYS A CA 1
ATOM 811 C C . CYS A 1 99 ? 5.098 7.644 -14.422 1.00 48.94 99 CYS A C 1
ATOM 813 O O . CYS A 1 99 ? 4.313 7.233 -13.565 1.00 48.94 99 CYS A O 1
ATOM 815 N N . PRO A 1 100 ? 4.731 7.577 -15.724 1.00 48.75 100 PRO A N 1
ATOM 816 C CA . PRO A 1 100 ? 3.483 6.943 -16.114 1.00 48.75 100 PRO A CA 1
ATOM 817 C C . PRO A 1 100 ? 3.646 5.440 -15.880 1.00 48.75 100 PRO A C 1
ATOM 819 O O . PRO A 1 100 ? 4.315 4.751 -16.637 1.00 48.75 100 PRO A O 1
ATOM 822 N N . LYS A 1 101 ? 3.044 4.963 -14.787 1.00 57.12 101 LYS A N 1
ATOM 823 C CA . LYS A 1 101 ? 2.759 3.555 -14.496 1.00 57.12 101 LYS A CA 1
ATOM 824 C C . LYS A 1 101 ? 4.031 2.678 -14.454 1.00 57.12 101 LYS A C 1
ATOM 826 O O . LYS A 1 101 ? 4.341 1.999 -15.428 1.00 57.12 101 LYS A O 1
ATOM 831 N N . PRO A 1 102 ? 4.704 2.532 -13.295 1.00 52.38 102 PRO A N 1
ATOM 832 C CA . PRO A 1 102 ? 5.824 1.587 -13.111 1.00 52.38 102 PRO A CA 1
ATOM 833 C C . PRO A 1 102 ? 5.463 0.107 -13.369 1.00 52.38 102 PRO A C 1
ATOM 835 O O . PRO A 1 102 ? 6.304 -0.772 -13.238 1.00 52.38 102 PRO A O 1
ATOM 838 N N . MET A 1 103 ? 4.215 -0.185 -13.736 1.00 58.72 103 MET A N 1
ATOM 839 C CA . MET A 1 103 ? 3.724 -1.492 -14.160 1.00 58.72 103 MET A CA 1
ATOM 840 C C . MET A 1 103 ? 3.684 -1.662 -15.690 1.00 58.72 103 MET A C 1
ATOM 842 O O . MET A 1 103 ? 3.484 -2.780 -16.150 1.00 58.72 103 MET A O 1
ATOM 846 N N . ASP A 1 104 ? 3.845 -0.599 -16.487 1.00 60.16 104 ASP A N 1
ATOM 847 C CA . ASP A 1 104 ? 3.806 -0.657 -17.966 1.00 60.16 104 ASP A CA 1
ATOM 848 C C . ASP A 1 104 ? 5.030 -1.327 -18.579 1.00 60.16 104 ASP A C 1
AT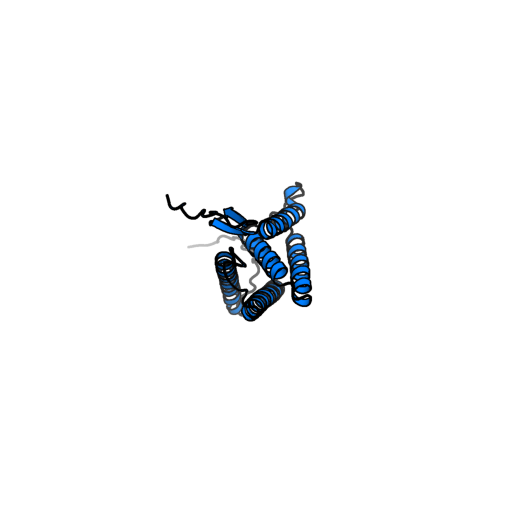OM 850 O O . ASP A 1 104 ? 5.021 -1.774 -19.720 1.00 60.16 104 ASP A O 1
ATOM 854 N N . ILE A 1 105 ? 6.069 -1.448 -17.772 1.00 58.28 105 ILE A N 1
ATOM 855 C CA . ILE A 1 105 ? 7.294 -2.176 -18.059 1.00 58.28 105 ILE A CA 1
ATOM 856 C C . ILE A 1 105 ? 7.180 -3.692 -17.809 1.00 58.28 105 ILE A C 1
ATOM 858 O O . ILE A 1 105 ? 8.122 -4.432 -18.087 1.00 58.28 105 ILE A O 1
ATOM 862 N N . LEU A 1 106 ? 6.061 -4.169 -17.249 1.00 61.22 106 LEU A N 1
ATOM 863 C CA . LEU A 1 106 ? 5.859 -5.582 -16.930 1.00 61.22 106 LEU A CA 1
ATOM 864 C C . LEU A 1 106 ? 5.165 -6.324 -18.061 1.00 61.22 106 LEU A C 1
ATOM 866 O O . LEU A 1 106 ? 4.266 -5.790 -18.710 1.00 61.22 106 LEU A O 1
ATOM 870 N N . ASP A 1 107 ? 5.491 -7.611 -18.205 1.00 68.56 107 ASP A N 1
ATOM 871 C CA . ASP A 1 107 ? 4.636 -8.493 -18.986 1.00 68.56 107 ASP A CA 1
ATOM 872 C C . ASP A 1 107 ? 3.228 -8.550 -18.373 1.00 68.56 107 ASP A C 1
ATOM 874 O O . ASP A 1 107 ? 3.029 -8.506 -17.150 1.00 68.56 107 ASP A O 1
ATOM 878 N N . THR A 1 108 ? 2.239 -8.672 -19.251 1.00 68.81 108 THR A N 1
ATOM 879 C CA . THR A 1 108 ? 0.814 -8.671 -18.927 1.00 68.81 108 THR A CA 1
ATOM 880 C C . THR A 1 108 ? 0.461 -9.674 -17.819 1.00 68.81 108 THR A C 1
ATOM 882 O O . THR A 1 108 ? -0.322 -9.368 -16.920 1.00 68.81 108 THR A O 1
ATOM 885 N N . LYS A 1 109 ? 1.073 -10.866 -17.796 1.00 75.56 109 LYS A N 1
ATOM 886 C CA . LYS A 1 109 ? 0.753 -11.904 -16.803 1.00 75.56 109 LYS A CA 1
ATOM 887 C C . LYS A 1 109 ? 1.254 -11.524 -15.410 1.00 75.56 109 LYS A C 1
ATOM 889 O O . LYS A 1 109 ? 0.504 -11.670 -14.441 1.00 75.56 109 LYS A O 1
ATOM 894 N N . ARG A 1 110 ? 2.490 -11.033 -15.293 1.00 73.06 110 ARG A N 1
ATOM 895 C CA . ARG A 1 110 ? 3.061 -10.575 -14.015 1.00 73.06 110 ARG A CA 1
ATOM 896 C C . ARG A 1 110 ? 2.352 -9.329 -13.495 1.00 73.06 110 ARG A C 1
ATOM 898 O O . ARG A 1 110 ? 1.989 -9.300 -12.318 1.00 73.06 110 ARG A O 1
ATOM 905 N N . LYS A 1 111 ? 2.048 -8.368 -14.378 1.00 75.50 111 LYS A N 1
ATOM 906 C CA . LYS A 1 111 ? 1.213 -7.194 -14.068 1.00 75.50 111 LYS A CA 1
ATOM 907 C C . LYS A 1 111 ? -0.113 -7.618 -13.434 1.00 75.50 111 LYS A C 1
ATOM 909 O O . LYS A 1 111 ? -0.477 -7.127 -12.367 1.00 75.50 111 LYS A O 1
ATOM 914 N N . HIS A 1 112 ? -0.800 -8.597 -14.027 1.00 76.81 112 HIS A N 1
ATOM 915 C CA . HIS A 1 112 ? -2.074 -9.101 -13.501 1.00 76.81 112 HIS A CA 1
ATOM 916 C C . HIS A 1 112 ? -1.931 -9.829 -12.167 1.00 76.81 112 HIS A C 1
ATOM 918 O O . HIS A 1 112 ? -2.798 -9.693 -11.303 1.00 76.81 112 HIS A O 1
ATOM 924 N N . GLY A 1 113 ? -0.866 -10.617 -11.999 1.00 80.31 113 GLY A N 1
ATOM 925 C CA . GLY A 1 113 ? -0.581 -11.307 -10.743 1.00 80.31 113 GLY A CA 1
ATOM 926 C C . GLY A 1 113 ? -0.467 -10.323 -9.582 1.00 80.31 113 GLY A C 1
ATOM 927 O O . GLY A 1 113 ? -1.196 -10.445 -8.599 1.00 80.31 113 GLY A O 1
ATOM 928 N N . LEU A 1 114 ? 0.367 -9.296 -9.740 1.00 80.50 114 LEU A N 1
ATOM 929 C CA . LEU A 1 114 ? 0.565 -8.268 -8.718 1.00 80.50 114 LEU A CA 1
ATOM 930 C C . LEU A 1 114 ? -0.698 -7.457 -8.432 1.00 80.50 114 LEU A C 1
ATOM 932 O O . LEU A 1 114 ? -1.026 -7.244 -7.269 1.00 80.50 114 LEU A O 1
ATOM 936 N N . LEU A 1 115 ? -1.448 -7.050 -9.460 1.00 80.19 115 LEU A N 1
ATOM 937 C CA . LEU A 1 115 ? -2.708 -6.322 -9.269 1.00 80.19 115 LEU A CA 1
ATOM 938 C C . LEU A 1 115 ? -3.733 -7.142 -8.474 1.00 80.19 115 LEU A C 1
ATOM 940 O O . LEU A 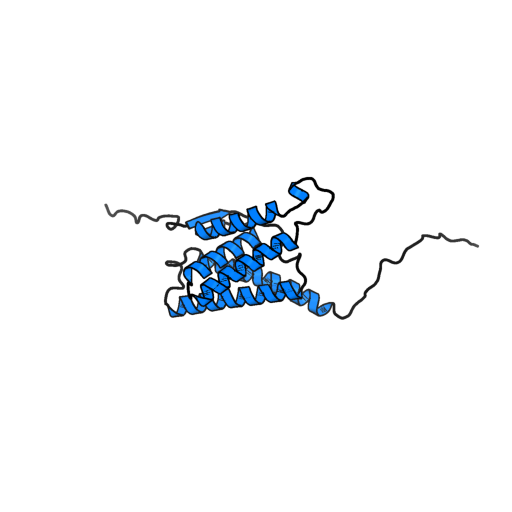1 115 ? -4.426 -6.603 -7.610 1.00 80.19 115 LEU A O 1
ATOM 944 N N . LYS A 1 116 ? -3.808 -8.457 -8.721 1.00 84.31 116 LYS A N 1
ATOM 945 C CA . LYS A 1 116 ? -4.664 -9.364 -7.944 1.00 84.31 116 LYS A CA 1
ATOM 946 C C . LYS A 1 116 ? -4.204 -9.478 -6.495 1.00 84.31 116 LYS A C 1
ATOM 948 O O . LYS A 1 116 ? -5.046 -9.399 -5.604 1.00 84.31 116 LYS A O 1
ATOM 953 N N . VAL A 1 117 ? -2.901 -9.648 -6.261 1.00 86.75 117 VAL A N 1
ATOM 954 C CA . VAL A 1 117 ? -2.332 -9.713 -4.904 1.00 86.75 117 VAL A CA 1
ATOM 955 C C . VAL A 1 117 ? -2.616 -8.416 -4.157 1.00 86.75 117 VAL A C 1
ATOM 957 O O . VAL A 1 117 ? -3.175 -8.452 -3.066 1.00 86.75 117 VAL A O 1
ATOM 960 N N . TYR A 1 118 ? -2.346 -7.270 -4.778 1.00 87.25 118 TYR A N 1
ATOM 961 C CA . TYR A 1 118 ? -2.660 -5.966 -4.215 1.00 87.25 118 TYR A CA 1
ATOM 962 C C . TYR A 1 118 ? -4.136 -5.824 -3.853 1.00 87.25 118 TYR A C 1
ATOM 964 O O . TYR A 1 118 ? -4.457 -5.520 -2.704 1.00 87.25 118 TYR A O 1
ATOM 972 N N . GLY A 1 119 ? -5.038 -6.086 -4.803 1.00 87.69 119 GLY A N 1
ATOM 973 C CA . GLY A 1 119 ? -6.476 -5.991 -4.566 1.00 87.69 119 GLY A CA 1
ATOM 974 C C . GLY A 1 119 ? -6.927 -6.910 -3.431 1.00 87.69 119 GLY A C 1
ATOM 975 O O . GLY A 1 119 ? -7.712 -6.499 -2.577 1.00 87.69 119 GLY A O 1
ATOM 976 N N . ALA A 1 120 ? -6.380 -8.127 -3.362 1.00 91.44 120 ALA A N 1
ATOM 977 C CA . ALA A 1 120 ? -6.650 -9.060 -2.275 1.00 91.44 120 ALA A CA 1
ATOM 978 C C . ALA A 1 120 ? -6.157 -8.530 -0.918 1.00 91.44 120 ALA A C 1
ATOM 980 O O . ALA A 1 120 ? -6.903 -8.602 0.061 1.00 91.44 120 ALA A O 1
ATOM 981 N N . CYS A 1 121 ? -4.952 -7.955 -0.848 1.00 94.00 121 CYS A N 1
ATOM 982 C CA . CYS A 1 121 ? -4.419 -7.339 0.369 1.00 94.00 121 CYS A CA 1
ATOM 983 C C . CYS A 1 121 ? -5.275 -6.154 0.825 1.00 94.00 121 CYS A C 1
ATOM 985 O O . CYS A 1 121 ? -5.619 -6.083 2.005 1.00 94.00 121 CYS A O 1
ATOM 987 N N . VAL A 1 122 ? -5.670 -5.267 -0.097 1.00 94.69 122 VAL A N 1
ATOM 988 C CA . VAL A 1 122 ? -6.545 -4.122 0.201 1.00 94.69 122 VAL A CA 1
ATOM 989 C C . VAL A 1 122 ? -7.882 -4.603 0.753 1.00 94.69 122 VAL A C 1
ATOM 991 O O . VAL A 1 122 ? -8.266 -4.208 1.849 1.00 94.69 122 VAL A O 1
ATOM 994 N N . VAL A 1 123 ? -8.580 -5.489 0.037 1.00 95.44 123 VAL A N 1
ATOM 995 C CA . VAL A 1 123 ? -9.900 -5.985 0.458 1.00 95.44 123 VAL A CA 1
ATOM 996 C C . VAL A 1 123 ? -9.820 -6.711 1.799 1.00 95.44 123 VAL A C 1
ATOM 998 O O . VAL A 1 123 ? -10.694 -6.530 2.645 1.00 95.44 123 VAL A O 1
ATOM 1001 N N . THR A 1 124 ? -8.777 -7.514 2.013 1.00 97.25 124 THR A N 1
ATOM 1002 C CA . THR A 1 124 ? -8.569 -8.224 3.282 1.00 97.25 124 THR A CA 1
ATOM 1003 C C . THR A 1 124 ? -8.350 -7.238 4.424 1.00 97.25 124 THR A C 1
ATOM 1005 O O . THR A 1 124 ? -9.046 -7.318 5.431 1.00 97.25 124 THR A O 1
ATOM 1008 N N . MET A 1 125 ? -7.451 -6.267 4.249 1.00 97.94 125 MET A N 1
ATOM 1009 C CA . MET A 1 125 ? -7.174 -5.236 5.250 1.00 97.94 125 MET A CA 1
ATOM 1010 C C . MET A 1 125 ? -8.428 -4.419 5.586 1.00 97.94 125 MET A C 1
ATOM 1012 O O . MET A 1 125 ? -8.744 -4.267 6.764 1.00 97.94 125 MET A O 1
ATOM 1016 N N . LEU A 1 126 ? -9.198 -3.981 4.584 1.00 97.62 126 LEU A N 1
ATOM 1017 C CA . LEU A 1 126 ? -10.439 -3.231 4.806 1.00 97.62 126 LEU A CA 1
ATOM 1018 C C . LEU A 1 126 ? -11.472 -4.053 5.589 1.00 97.62 126 LEU A C 1
ATOM 1020 O O . LEU A 1 126 ? -12.032 -3.556 6.562 1.00 97.62 126 LEU A O 1
ATOM 1024 N N . ARG A 1 127 ? -11.692 -5.321 5.214 1.00 98.19 127 ARG A N 1
ATOM 1025 C CA . ARG A 1 127 ? -12.634 -6.215 5.912 1.00 98.19 127 ARG A CA 1
ATOM 1026 C C . ARG A 1 127 ? -12.235 -6.463 7.361 1.00 98.19 127 ARG A C 1
ATOM 1028 O O . ARG A 1 127 ? -13.096 -6.509 8.232 1.00 98.19 127 ARG A O 1
ATOM 1035 N N . GLU A 1 128 ? -10.950 -6.662 7.625 1.00 98.25 128 GLU A N 1
ATOM 1036 C CA . GLU A 1 128 ? -10.474 -6.932 8.980 1.00 98.25 128 GLU A CA 1
ATOM 1037 C C . GLU A 1 128 ? -10.518 -5.675 9.856 1.00 98.25 128 GLU A C 1
ATOM 1039 O O . GLU A 1 128 ? -10.944 -5.751 11.006 1.00 98.25 128 GLU A O 1
ATOM 1044 N N . LEU A 1 129 ? -10.181 -4.500 9.316 1.00 97.81 129 LEU A N 1
ATOM 1045 C CA . LEU A 1 129 ? -10.360 -3.233 10.032 1.00 97.81 129 LEU A CA 1
ATOM 1046 C C . LEU A 1 129 ? -11.834 -2.932 10.325 1.00 97.81 129 LEU A C 1
ATOM 1048 O O . LEU A 1 129 ? -12.136 -2.414 11.399 1.00 97.81 129 LEU A O 1
ATOM 1052 N N . ASP A 1 130 ? -12.739 -3.264 9.405 1.00 97.94 130 ASP A N 1
ATOM 1053 C CA . ASP A 1 130 ? -14.185 -3.106 9.590 1.00 97.94 130 ASP A CA 1
ATOM 1054 C C . ASP A 1 130 ? -14.715 -4.015 10.707 1.00 97.94 130 ASP A C 1
ATOM 1056 O O . ASP A 1 130 ? -15.336 -3.535 11.653 1.00 97.94 130 ASP A O 1
ATOM 1060 N N . LYS A 1 131 ? -14.349 -5.307 10.697 1.00 97.94 131 LYS A N 1
ATOM 1061 C CA . LYS A 1 131 ? -14.679 -6.255 11.783 1.00 97.94 131 LYS A CA 1
ATOM 1062 C C . LYS A 1 131 ? -14.203 -5.785 13.157 1.00 97.94 131 LYS A C 1
ATOM 1064 O O . LYS A 1 131 ? -14.844 -6.076 14.162 1.00 97.94 131 LYS A O 1
ATOM 1069 N N . LEU A 1 132 ? -13.069 -5.089 13.207 1.00 97.12 132 LEU A N 1
ATOM 1070 C CA . LEU A 1 132 ? -12.507 -4.532 14.438 1.00 97.12 132 LEU A CA 1
ATOM 1071 C C . LEU A 1 132 ? -13.150 -3.193 14.846 1.00 97.12 132 LEU A C 1
ATOM 1073 O O . LEU A 1 132 ? -12.770 -2.638 15.874 1.00 97.12 132 LEU A O 1
ATOM 1077 N N . GLY A 1 133 ? -14.077 -2.641 14.055 1.00 97.19 133 GLY A N 1
ATOM 1078 C CA . GLY A 1 133 ? -14.671 -1.318 14.282 1.00 97.19 133 GLY A CA 1
ATOM 1079 C C . GLY A 1 133 ? -13.685 -0.164 14.075 1.00 97.19 133 GLY A C 1
ATOM 1080 O O . GLY A 1 133 ? -13.879 0.935 14.596 1.00 97.19 133 GLY A O 1
ATOM 1081 N N . ARG A 1 134 ? -12.588 -0.410 13.348 1.00 96.94 134 ARG A N 1
ATOM 1082 C CA . ARG A 1 134 ? -11.475 0.533 13.182 1.00 96.94 134 ARG A CA 1
ATOM 1083 C C . ARG A 1 134 ? -11.446 1.220 11.823 1.00 96.94 134 ARG A C 1
ATOM 1085 O O . ARG A 1 134 ? -10.730 2.210 11.697 1.00 96.94 134 ARG A O 1
ATOM 1092 N N . LEU A 1 135 ? -12.206 0.745 10.835 1.00 96.31 135 LEU A N 1
ATOM 1093 C CA . LEU A 1 135 ? -12.264 1.336 9.495 1.00 96.31 135 LEU A CA 1
ATOM 1094 C C . LEU A 1 135 ? -13.004 2.685 9.507 1.00 96.31 135 LEU A C 1
ATOM 1096 O O . LEU A 1 135 ? -14.179 2.783 9.172 1.00 96.31 135 LEU A O 1
ATOM 1100 N N . ASN A 1 136 ? -12.316 3.740 9.935 1.00 94.12 136 ASN A N 1
ATOM 1101 C CA . ASN A 1 136 ? -12.847 5.097 9.986 1.00 94.12 136 ASN A CA 1
ATOM 1102 C C . ASN A 1 136 ? -11.724 6.139 9.885 1.00 94.12 136 ASN A C 1
ATOM 1104 O O . ASN A 1 136 ? -10.545 5.838 10.085 1.00 94.12 136 ASN A O 1
ATOM 1108 N N . VAL A 1 137 ? -12.105 7.383 9.594 1.00 91.62 137 VAL A N 1
ATOM 1109 C CA . VAL A 1 137 ? -11.168 8.504 9.404 1.00 91.62 137 VAL A CA 1
ATOM 1110 C C . VAL A 1 137 ? -10.484 8.957 10.696 1.00 91.62 137 VAL A C 1
ATOM 1112 O O . VAL A 1 137 ? -9.468 9.639 10.636 1.00 91.62 137 VAL A O 1
ATOM 1115 N N . GLN A 1 138 ? -11.000 8.580 11.869 1.00 90.88 138 GLN A N 1
ATOM 1116 C CA . GLN A 1 138 ? -10.344 8.871 13.144 1.00 90.88 138 GLN A CA 1
ATOM 1117 C C . GLN A 1 138 ? -9.095 7.999 13.332 1.00 90.88 138 GLN A C 1
ATOM 1119 O O . GLN A 1 138 ? -8.067 8.499 13.781 1.00 90.88 138 GLN A O 1
ATOM 1124 N N . ASN A 1 139 ? -9.163 6.720 12.950 1.00 92.81 139 ASN A N 1
ATOM 1125 C CA . ASN A 1 139 ? -8.016 5.807 12.974 1.00 92.81 139 ASN A CA 1
ATOM 1126 C C . ASN A 1 139 ? -7.119 5.957 11.738 1.00 92.81 139 ASN A C 1
ATOM 1128 O O . ASN A 1 139 ? -5.903 5.813 11.838 1.00 92.81 139 ASN A O 1
ATOM 1132 N N . PHE A 1 140 ? -7.715 6.262 10.583 1.00 94.38 140 PHE A N 1
ATOM 1133 C CA . PHE A 1 140 ? -7.025 6.377 9.299 1.00 94.38 140 PHE A CA 1
ATOM 1134 C C . PHE A 1 140 ? -7.414 7.685 8.593 1.00 94.38 140 PHE A C 1
ATOM 1136 O O . PHE A 1 140 ? -8.225 7.672 7.668 1.00 94.38 140 PHE A O 1
ATOM 1143 N N . PRO A 1 141 ? -6.845 8.839 8.984 1.00 93.06 141 PRO A N 1
ATOM 1144 C CA . PRO A 1 141 ? -7.204 10.130 8.392 1.00 93.06 141 PRO A CA 1
ATOM 1145 C C . PRO A 1 141 ? -7.041 10.230 6.871 1.00 93.06 141 PRO A C 1
ATOM 1147 O O . PRO A 1 141 ? -7.771 10.970 6.219 1.00 93.06 141 PRO A O 1
ATOM 1150 N N . GLY A 1 142 ? -6.104 9.474 6.292 1.00 90.56 142 GLY A N 1
ATOM 1151 C CA . GLY A 1 142 ? -5.899 9.399 4.842 1.00 90.56 142 GLY A CA 1
ATOM 1152 C C . GLY A 1 142 ? -6.852 8.453 4.100 1.00 90.56 142 GLY A C 1
ATOM 1153 O O . GLY A 1 142 ? -6.732 8.334 2.883 1.00 90.56 142 GLY A O 1
ATOM 1154 N N . LEU A 1 143 ? -7.787 7.785 4.789 1.00 93.50 143 LEU A N 1
ATOM 1155 C CA . LEU A 1 143 ? -8.567 6.668 4.239 1.00 93.50 143 LEU A CA 1
ATOM 1156 C C . LEU A 1 143 ? -9.324 7.032 2.960 1.00 93.50 143 LEU A C 1
ATOM 1158 O O . LEU A 1 143 ? -9.303 6.268 2.000 1.00 93.50 143 LEU A O 1
ATOM 1162 N N . GLU A 1 144 ? -9.967 8.198 2.921 1.00 90.06 144 GLU A N 1
ATOM 1163 C CA . GLU A 1 144 ? -10.712 8.638 1.736 1.00 90.06 144 GLU A CA 1
ATOM 1164 C C . GLU A 1 144 ? -9.795 8.787 0.512 1.00 90.06 144 GLU A C 1
ATOM 1166 O O . GLU A 1 144 ? -10.127 8.332 -0.583 1.00 90.06 144 GLU A O 1
ATOM 1171 N N . TYR A 1 145 ? -8.615 9.385 0.703 1.00 88.25 145 TYR A N 1
ATOM 1172 C CA . TYR A 1 145 ? -7.624 9.534 -0.360 1.00 88.25 145 TYR A CA 1
ATOM 1173 C C . TYR A 1 145 ? -7.116 8.167 -0.800 1.00 88.25 145 TYR A C 1
ATOM 1175 O O . TYR A 1 145 ? -7.166 7.860 -1.988 1.00 88.25 145 TYR A O 1
ATOM 1183 N N . PHE A 1 146 ? -6.705 7.331 0.150 1.00 91.50 146 PHE A N 1
ATOM 1184 C CA . PHE A 1 146 ? -6.252 5.973 -0.121 1.00 91.50 146 PHE A CA 1
ATOM 1185 C C . PHE A 1 146 ? -7.267 5.180 -0.963 1.00 91.50 146 PHE A C 1
ATOM 1187 O O . PHE A 1 146 ? -6.899 4.610 -1.992 1.00 91.50 146 PHE A O 1
ATOM 1194 N N . LEU A 1 147 ? -8.549 5.184 -0.580 1.00 92.19 147 LEU A N 1
ATOM 1195 C CA . LEU A 1 147 ? -9.607 4.463 -1.294 1.00 92.19 147 LEU A CA 1
ATOM 1196 C C . LEU A 1 147 ? -9.827 5.009 -2.704 1.00 92.19 147 LEU A C 1
ATOM 1198 O O . LEU A 1 147 ? -9.862 4.232 -3.657 1.00 92.19 147 LEU A O 1
ATOM 1202 N N . ARG A 1 148 ? -9.929 6.334 -2.852 1.00 87.44 148 ARG A N 1
ATOM 1203 C CA . ARG A 1 148 ? -10.080 6.986 -4.159 1.00 87.44 148 ARG A CA 1
ATOM 1204 C C . ARG A 1 148 ? -8.955 6.588 -5.111 1.00 87.44 148 ARG A C 1
ATOM 1206 O O . ARG A 1 148 ? -9.228 6.193 -6.236 1.00 87.44 148 ARG A O 1
ATOM 1213 N N . TYR A 1 149 ? -7.707 6.636 -4.659 1.00 83.19 149 TYR A N 1
ATOM 1214 C CA . TYR A 1 149 ? -6.564 6.320 -5.516 1.00 83.19 149 TYR A CA 1
ATOM 1215 C C . TYR A 1 149 ? -6.391 4.832 -5.775 1.00 83.19 149 TYR A C 1
ATOM 1217 O O . TYR A 1 149 ? -5.947 4.442 -6.852 1.00 83.19 149 TYR A O 1
ATOM 1225 N N . THR A 1 150 ? -6.793 3.995 -4.824 1.00 87.06 150 THR A N 1
ATOM 1226 C CA . THR A 1 150 ? -6.906 2.559 -5.063 1.00 87.06 150 THR A CA 1
ATOM 1227 C C . THR A 1 150 ? -7.907 2.287 -6.189 1.00 87.06 150 THR A C 1
ATOM 1229 O O . THR A 1 150 ? -7.604 1.514 -7.093 1.00 87.06 150 THR A O 1
ATOM 1232 N N . ILE A 1 151 ? -9.064 2.963 -6.185 1.00 85.00 151 ILE A N 1
ATOM 1233 C CA . ILE A 1 151 ? -10.065 2.854 -7.255 1.00 85.00 151 ILE A CA 1
ATOM 1234 C C . ILE A 1 151 ? -9.499 3.365 -8.582 1.00 85.00 151 ILE A C 1
ATOM 1236 O O . ILE A 1 151 ? -9.470 2.585 -9.531 1.00 85.00 151 ILE A O 1
ATOM 1240 N N . GLU A 1 152 ? -8.984 4.600 -8.630 1.00 78.12 152 GLU A N 1
ATOM 1241 C CA . GLU A 1 152 ? -8.396 5.199 -9.844 1.00 78.12 152 GLU A CA 1
ATOM 1242 C C . GLU A 1 152 ? -7.330 4.267 -10.456 1.00 78.12 152 GLU A C 1
ATOM 1244 O O . GLU A 1 152 ? -7.302 4.036 -11.665 1.00 78.12 152 GLU A O 1
ATOM 1249 N N . TRP A 1 153 ? -6.489 3.651 -9.618 1.00 75.62 153 TRP A N 1
ATOM 1250 C CA . TRP A 1 153 ? -5.479 2.705 -10.081 1.00 75.62 153 TRP A CA 1
ATOM 1251 C C . TRP A 1 153 ? -6.077 1.389 -10.605 1.00 75.62 153 TRP A C 1
ATOM 1253 O O . TRP A 1 153 ? -5.631 0.870 -11.630 1.00 75.62 153 TRP A O 1
ATOM 1263 N N . THR A 1 154 ? -7.107 0.847 -9.947 1.00 72.12 154 THR A N 1
ATOM 1264 C CA . THR A 1 154 ? -7.791 -0.365 -10.431 1.00 72.12 154 THR A CA 1
ATOM 1265 C C . THR A 1 154 ? -8.597 -0.140 -11.709 1.00 72.12 154 THR A C 1
ATOM 1267 O O . THR A 1 154 ? -8.696 -1.059 -12.517 1.00 72.12 154 THR A O 1
ATOM 1270 N N . GLU A 1 155 ? -9.172 1.045 -11.908 1.00 73.75 155 GLU A N 1
ATOM 1271 C CA . GLU A 1 155 ? -9.884 1.409 -13.138 1.00 73.75 155 GLU A CA 1
ATOM 1272 C C . GLU A 1 155 ? -8.915 1.513 -14.304 1.00 73.75 155 GLU A C 1
ATOM 1274 O O . GLU A 1 155 ? -9.113 0.849 -15.318 1.00 73.75 155 GLU A O 1
ATOM 1279 N N . TRP A 1 156 ? -7.794 2.207 -14.101 1.00 70.00 156 TRP A N 1
ATOM 1280 C CA . TRP A 1 156 ? -6.714 2.209 -15.076 1.00 70.00 156 TRP A CA 1
ATOM 1281 C C . TRP A 1 156 ? -6.281 0.781 -15.458 1.00 70.00 156 TRP A C 1
ATOM 1283 O O . TRP A 1 156 ? -6.148 0.450 -16.636 1.00 70.00 156 TRP A O 1
ATOM 1293 N N . ALA A 1 157 ? -6.097 -0.093 -14.467 1.00 66.06 157 ALA A N 1
ATOM 1294 C CA . ALA A 1 157 ? -5.726 -1.480 -14.717 1.00 66.06 157 ALA A CA 1
ATOM 1295 C C . ALA A 1 157 ? -6.783 -2.255 -15.529 1.00 66.06 157 ALA A C 1
ATOM 1297 O O . ALA A 1 157 ? -6.412 -3.126 -16.314 1.00 66.06 157 ALA A O 1
ATOM 1298 N N . LYS A 1 158 ? -8.080 -1.960 -15.359 1.00 66.81 158 LYS A N 1
ATOM 1299 C CA . LYS A 1 158 ? -9.167 -2.582 -16.138 1.00 66.81 158 LYS A CA 1
ATOM 1300 C C . LYS A 1 158 ? -9.123 -2.179 -17.608 1.00 66.81 158 LYS A C 1
ATOM 1302 O O . LYS A 1 158 ? -9.327 -3.040 -18.457 1.00 66.81 158 LYS A O 1
ATOM 1307 N N . ASP A 1 159 ? -8.834 -0.922 -17.913 1.00 63.28 159 ASP A N 1
ATOM 1308 C CA . ASP A 1 159 ? -8.798 -0.455 -19.301 1.00 63.28 159 ASP A CA 1
ATOM 1309 C C . ASP A 1 159 ? -7.647 -1.112 -20.082 1.00 63.28 159 ASP A C 1
ATOM 1311 O O . ASP A 1 159 ? -7.842 -1.594 -21.197 1.00 63.28 159 ASP A O 1
ATOM 1315 N N . GLU A 1 160 ? -6.480 -1.271 -19.451 1.00 59.44 160 GLU A N 1
ATOM 1316 C CA . GLU A 1 160 ? -5.346 -2.027 -20.014 1.00 59.44 160 GLU A CA 1
ATOM 1317 C C . GLU A 1 160 ? -5.684 -3.516 -20.232 1.00 59.44 160 GLU A C 1
ATOM 1319 O O . GLU A 1 160 ? -5.229 -4.139 -21.193 1.00 59.44 160 GLU A O 1
ATOM 1324 N N . LEU A 1 161 ? -6.507 -4.092 -19.347 1.00 54.56 161 LEU A N 1
ATOM 1325 C CA . LEU A 1 161 ? -6.962 -5.484 -19.420 1.00 54.56 161 LEU A CA 1
ATOM 1326 C C . LEU A 1 161 ? -7.942 -5.728 -20.577 1.00 54.56 161 LEU A C 1
ATOM 1328 O O . LEU A 1 161 ? -7.906 -6.791 -21.198 1.00 54.56 161 LEU A O 1
ATOM 1332 N N . VAL A 1 162 ? -8.836 -4.772 -20.849 1.00 55.28 162 VAL A N 1
ATOM 1333 C CA . VAL A 1 162 ? -9.863 -4.888 -21.898 1.00 55.28 162 VAL A CA 1
ATOM 1334 C C . VAL A 1 162 ? -9.250 -4.712 -23.286 1.00 55.28 162 VAL A C 1
ATOM 1336 O O . VAL A 1 162 ? -9.553 -5.504 -24.177 1.00 55.28 162 VAL A O 1
ATOM 1339 N N . VAL A 1 163 ? -8.336 -3.751 -23.457 1.00 50.25 163 VAL A N 1
ATOM 1340 C CA . VAL A 1 163 ? -7.677 -3.478 -24.748 1.00 50.25 163 VAL A CA 1
ATOM 1341 C C . VAL A 1 163 ? -6.875 -4.688 -25.250 1.00 50.25 163 VAL A C 1
ATOM 1343 O O . VAL A 1 163 ? -6.873 -4.976 -26.445 1.00 50.25 163 VAL A O 1
ATOM 1346 N N . GLN A 1 164 ? -6.267 -5.473 -24.355 1.00 48.53 164 GLN A N 1
ATOM 1347 C CA . GLN A 1 164 ? -5.470 -6.647 -24.743 1.00 48.53 164 GLN A CA 1
ATOM 1348 C C . GLN A 1 164 ? -6.280 -7.948 -24.902 1.00 48.53 164 GLN A C 1
ATOM 1350 O O . GLN A 1 164 ? -5.789 -8.911 -25.492 1.00 48.53 164 GLN A O 1
ATOM 1355 N N . GLY A 1 165 ? -7.532 -7.995 -24.429 1.00 40.31 165 GLY A N 1
ATOM 1356 C CA . GLY A 1 165 ? -8.442 -9.121 -24.679 1.00 40.31 165 GLY A CA 1
ATOM 1357 C C . GLY A 1 165 ? -8.953 -9.174 -26.124 1.00 40.31 165 GLY A C 1
ATOM 1358 O O . GLY A 1 165 ? -9.243 -10.256 -26.638 1.00 40.31 165 GLY A O 1
ATOM 1359 N N . SER A 1 166 ? -9.009 -8.020 -26.796 1.00 39.62 166 SER A N 1
ATOM 1360 C CA . SER A 1 166 ? -9.419 -7.877 -28.199 1.00 39.62 166 SER A CA 1
ATOM 1361 C C . SER A 1 166 ? -8.318 -8.169 -29.226 1.00 39.62 166 SER A C 1
ATOM 1363 O O . SER A 1 166 ? -8.649 -8.510 -30.358 1.00 39.62 166 SER A O 1
ATOM 1365 N N . ASP A 1 167 ? -7.037 -8.127 -28.842 1.00 42.31 167 ASP A N 1
ATOM 1366 C CA . ASP A 1 167 ? -5.896 -8.264 -29.772 1.00 42.31 167 ASP A CA 1
ATOM 1367 C C . ASP A 1 167 ? -5.352 -9.696 -29.927 1.00 42.31 167 ASP A C 1
ATOM 1369 O O . ASP A 1 167 ? -4.413 -9.949 -30.679 1.00 42.31 167 ASP A O 1
ATOM 1373 N N . SER A 1 168 ? -5.990 -10.699 -29.313 1.00 38.16 168 SER A N 1
ATOM 1374 C CA . SER A 1 168 ? -5.636 -12.114 -29.544 1.00 38.16 168 SER A CA 1
ATOM 1375 C C . SER A 1 168 ? -6.091 -12.666 -30.913 1.00 38.16 168 SER A C 1
ATOM 1377 O O . SER A 1 168 ? -5.938 -13.857 -31.194 1.00 38.16 168 SER A O 1
ATOM 1379 N N . ARG A 1 169 ? -6.604 -11.805 -31.804 1.00 37.47 169 ARG A N 1
ATOM 1380 C CA . ARG A 1 169 ? -6.870 -12.103 -33.220 1.00 37.47 169 ARG A CA 1
ATOM 1381 C C . ARG A 1 169 ? -6.459 -10.937 -34.128 1.00 37.47 169 ARG A C 1
ATOM 1383 O O . ARG A 1 169 ? -7.324 -10.257 -34.667 1.00 37.47 169 ARG A O 1
ATOM 1390 N N . GLY A 1 170 ? -5.165 -10.733 -34.371 1.00 33.78 170 GLY A N 1
ATOM 1391 C CA . GLY A 1 170 ? -4.772 -9.810 -35.440 1.00 33.78 170 GLY A CA 1
ATOM 1392 C C . GLY A 1 170 ? -3.293 -9.467 -35.545 1.00 33.78 170 GLY A C 1
ATOM 1393 O O . GLY A 1 170 ? -2.804 -8.595 -34.849 1.00 33.78 170 GLY A O 1
ATOM 1394 N N . SER A 1 171 ? -2.628 -10.083 -36.525 1.00 31.91 171 SER A N 1
ATOM 1395 C CA . SER A 1 171 ? -1.429 -9.585 -37.222 1.00 31.91 171 SER A CA 1
ATOM 1396 C C . SER A 1 171 ? -0.151 -9.320 -36.412 1.00 31.91 171 SER A C 1
ATOM 1398 O O . SER A 1 171 ? 0.186 -8.191 -36.073 1.00 31.91 171 SER A O 1
ATOM 1400 N N . TYR A 1 172 ? 0.691 -10.355 -36.348 1.00 36.09 172 TYR A N 1
ATOM 1401 C CA . TYR A 1 172 ? 2.100 -10.167 -36.690 1.00 36.09 172 TYR A CA 1
ATOM 1402 C C . TYR A 1 172 ? 2.180 -9.707 -38.153 1.00 36.09 172 TYR A C 1
ATOM 1404 O O . TYR A 1 172 ? 1.988 -10.511 -39.064 1.00 36.09 172 TYR A O 1
ATOM 1412 N N . LEU A 1 173 ? 2.479 -8.434 -38.392 1.00 33.00 173 LEU A N 1
ATOM 1413 C CA . LEU A 1 173 ? 3.127 -8.018 -39.631 1.00 33.00 173 LEU A CA 1
ATOM 1414 C C . LEU A 1 173 ? 4.439 -7.340 -39.256 1.00 33.00 173 LEU A C 1
ATOM 1416 O O . LEU A 1 173 ? 4.471 -6.242 -38.708 1.00 33.00 173 LEU A O 1
ATOM 1420 N N . ALA A 1 174 ? 5.522 -8.065 -39.524 1.00 33.28 174 ALA A N 1
ATOM 1421 C CA . ALA A 1 174 ? 6.875 -7.539 -39.535 1.00 33.28 174 ALA A CA 1
ATOM 1422 C C . ALA A 1 174 ? 6.951 -6.301 -40.451 1.00 33.28 174 ALA A C 1
ATOM 1424 O O . ALA A 1 174 ? 6.251 -6.264 -41.468 1.00 33.28 174 ALA A O 1
ATOM 1425 N N . PRO A 1 175 ? 7.809 -5.308 -40.156 1.00 32.78 175 PRO A N 1
ATOM 1426 C CA . PRO A 1 175 ? 8.057 -4.214 -41.081 1.00 32.78 175 PRO A CA 1
ATOM 1427 C C . PRO A 1 175 ? 8.793 -4.760 -42.310 1.00 32.78 175 PRO A C 1
ATOM 1429 O O . PRO A 1 175 ? 10.013 -4.918 -42.326 1.00 32.78 175 PRO A O 1
ATOM 1432 N N . GLY A 1 176 ? 8.014 -5.089 -43.338 1.00 31.41 176 GLY A N 1
ATOM 1433 C CA . GLY A 1 176 ? 8.492 -5.370 -44.679 1.00 31.41 176 GLY A CA 1
ATOM 1434 C C . GLY A 1 176 ? 9.030 -4.093 -45.314 1.00 31.41 176 GLY A C 1
ATOM 1435 O O . GLY A 1 176 ? 8.347 -3.078 -45.413 1.00 31.41 176 GLY A O 1
ATOM 1436 N N . SER A 1 177 ? 10.282 -4.177 -45.739 1.00 37.06 177 SER A N 1
ATOM 1437 C CA . SER A 1 177 ? 10.972 -3.285 -46.662 1.00 37.06 177 SER A CA 1
ATOM 1438 C C . SER A 1 177 ? 10.078 -2.746 -47.788 1.00 37.06 177 SER A C 1
ATOM 1440 O O . SER A 1 177 ? 9.664 -3.503 -48.665 1.00 37.06 177 SER A O 1
ATOM 1442 N N . HIS A 1 178 ? 9.885 -1.427 -47.839 1.00 32.44 178 HIS A N 1
ATOM 1443 C CA 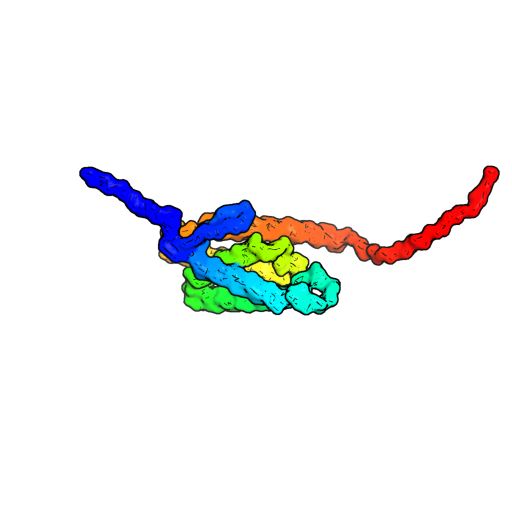. HIS A 1 178 ? 9.488 -0.738 -49.065 1.00 32.44 178 HIS A CA 1
ATOM 1444 C C . HIS A 1 178 ? 10.700 -0.047 -49.690 1.00 32.44 178 HIS A C 1
ATOM 1446 O O . HIS A 1 178 ? 11.000 1.119 -49.441 1.00 32.44 178 HIS A O 1
ATOM 1452 N N . SER A 1 179 ? 11.385 -0.795 -50.549 1.00 35.00 179 SER A N 1
ATOM 1453 C CA . SER A 1 179 ? 12.143 -0.258 -51.672 1.00 35.00 179 SER A CA 1
ATOM 1454 C C . SER A 1 179 ? 11.177 0.467 -52.619 1.00 35.00 179 SER A C 1
ATOM 1456 O O . SER A 1 179 ? 10.313 -0.142 -53.248 1.00 35.00 179 SER A O 1
ATOM 1458 N N . ARG A 1 180 ? 11.312 1.795 -52.726 1.00 32.19 180 ARG A N 1
ATOM 1459 C CA . ARG A 1 180 ? 10.711 2.583 -53.812 1.00 32.19 180 ARG A CA 1
ATOM 1460 C C . ARG A 1 180 ? 11.461 2.274 -55.113 1.00 32.19 180 ARG A C 1
ATOM 1462 O O . ARG A 1 180 ? 12.555 2.790 -55.317 1.00 32.19 180 ARG A O 1
ATOM 1469 N N . MET A 1 181 ? 10.863 1.483 -56.001 1.00 32.75 181 MET A N 1
ATOM 1470 C CA . MET A 1 181 ? 11.144 1.543 -57.440 1.00 32.75 181 MET A CA 1
ATOM 1471 C C . MET A 1 181 ? 10.031 2.350 -58.111 1.00 32.75 181 MET A C 1
ATOM 1473 O O . MET A 1 181 ? 8.868 1.952 -58.099 1.00 32.75 181 MET A O 1
ATOM 1477 N N . GLY A 1 182 ? 10.391 3.506 -58.665 1.00 35.69 182 GLY A N 1
ATOM 1478 C CA . GLY A 1 182 ? 9.529 4.298 -59.534 1.00 35.69 182 GLY A CA 1
ATOM 1479 C C . GLY A 1 182 ? 9.640 3.825 -60.983 1.00 35.69 182 GLY A C 1
ATOM 1480 O O . GLY A 1 182 ? 10.685 3.989 -61.597 1.00 35.69 182 GLY A O 1
ATOM 1481 N N . SER A 1 183 ? 8.551 3.219 -61.460 1.00 33.91 183 SER A N 1
ATOM 1482 C CA . SER A 1 183 ? 7.895 3.362 -62.772 1.00 33.91 183 SER A CA 1
ATOM 1483 C C . SER A 1 183 ? 8.738 3.641 -64.031 1.00 33.91 183 SER A C 1
ATOM 1485 O O . SER A 1 183 ? 9.293 4.724 -64.198 1.00 33.91 183 SER A O 1
ATOM 1487 N N . VAL A 1 184 ? 8.648 2.721 -65.000 1.00 39.47 184 VAL A N 1
ATOM 1488 C CA . VAL A 1 184 ? 8.969 2.917 -66.426 1.00 39.47 184 VAL A CA 1
ATOM 1489 C C . VAL A 1 184 ? 7.708 2.671 -67.272 1.00 39.47 184 VAL A C 1
ATOM 1491 O O . VAL A 1 184 ? 6.998 1.703 -67.017 1.00 39.47 184 VAL A O 1
ATOM 1494 N N . ALA A 1 185 ? 7.546 3.511 -68.310 1.00 36.41 185 ALA A N 1
ATOM 1495 C CA . ALA A 1 185 ? 6.641 3.447 -69.477 1.00 36.41 185 ALA A CA 1
ATOM 1496 C C . ALA A 1 185 ? 5.146 3.744 -69.227 1.00 36.41 185 ALA A C 1
ATOM 1498 O O . ALA A 1 185 ? 4.578 3.318 -68.235 1.00 36.41 185 ALA A O 1
ATOM 1499 N N . GLY A 1 186 ? 4.413 4.461 -70.082 1.00 39.00 186 GLY A N 1
ATOM 1500 C CA . GLY A 1 186 ? 4.678 4.999 -71.416 1.00 39.00 186 GLY A CA 1
ATOM 1501 C C . GLY A 1 186 ? 3.362 5.018 -72.209 1.00 39.00 186 GLY A C 1
ATOM 1502 O O . GLY A 1 186 ? 2.674 4.005 -72.212 1.00 39.00 186 GLY A O 1
ATOM 1503 N N . THR A 1 187 ? 3.042 6.150 -72.840 1.00 39.44 187 THR A N 1
ATOM 1504 C CA . THR A 1 187 ? 2.294 6.336 -74.106 1.00 39.44 187 THR A CA 1
ATOM 1505 C C . THR A 1 187 ? 2.462 7.786 -74.521 1.00 39.44 187 THR A C 1
ATOM 1507 O O . THR A 1 187 ? 2.290 8.645 -73.626 1.00 39.44 187 THR A O 1
#

Radius of gyration: 23.0 Å; chains: 1; bounding box: 42×47×101 Å